Protein AF-A0A3Q0CIC5-F1 (afdb_monomer)

Secondary structure (DSSP, 8-state):
--PPEEEE---PPPS--------PPEEEEPS-TT-S-TTS--SS----EEEEEE-SSEEEEEETTEEEEEES-GGGGG-TTTTTTTEEEE-TTS-EEEEEEEEEEETTEEEEEEEE-GGGTT-EEEEEEETTEEEEEEESSSS-GGGGSSSEEEEEEEEEEETTTTEEEEEEEEE-TTS-EEEEEEEEETTTTEEEEE--S---------PPP-------

Sequence (220 aa):
MSPLKINKKSASPKAGSGGSPLSAPLQVSIDSCWVGSYYCPMLEFSATIHDAISTESTLFIRQNQLVYYFTGRYSTLFDNSHSSSSWVRVLASECIKKLCPVFIHGNGSEYILALTTGKHEGYIHIGTITDGLVSFQMVPERWSICDKLPGINCSINWATYIVDEKNLLLLVQVLSLESVLAYYLLSFNLGNEVAWRSGGNTQEPGLWTLCPPKHSTLSS

pLDDT: mean 72.95, std 22.36, range [26.05, 97.5]

Radius of gyration: 21.96 Å; Cα contacts (8 Å, |Δi|>4): 400; chains: 1; bounding box: 49×41×85 Å

Foldseek 3Di:
DFFWAKDFDDPDPPPDDPDDDDDTDIDTHDDDPPPPPPQHDDPDDDQDFPDWDDDPFKIWTDGQQKIKMAGDDPVCCPVNVCNGVRIDTPPSNFRFPDKAAAHDAPPQKGWIKTQTDDPQFQKIWIWIAHPNDTDIDIPPPPDGNVVPDAAPDKHFPDWYADPVQQKIWTWIWHQHPVRDIDIWTWIAHNVVRDIDTDDDPDPDDPDDDPDDDDDDDDDD

Nearest PDB structures (foldseek):
  7eeb-assembly1_F  TM=8.535E-01  e=1.208E-19  Mus musculus
  3doa-assembly1_A  TM=4.376E-01  e=2.883E-01  Staphylococcus aureus subsp. aureus Mu50
  4ncs-assembly1_A  TM=4.982E-01  e=3.955E-01  Homo sapiens
  4qqs-assembly1_A  TM=4.690E-01  e=4.633E-01  Halothermothrix orenii H 168
  8s1u-assembly1_H  TM=4.300E-01  e=4.395E-01  Bacillus subtilis subsp. subtilis str. 168

Mean predicted aligned error: 13.08 Å

Solvent-accessible surface area (backbone atoms only — not comparable to full-atom values): 13550 Å² total; per-residue (Å²): 139,73,53,45,40,63,48,81,59,76,77,76,74,72,90,85,69,99,64,78,87,69,87,64,67,86,41,80,41,78,60,57,102,72,69,58,37,94,81,43,83,69,97,68,92,64,87,52,71,76,42,76,47,76,58,97,56,37,39,36,40,25,44,58,43,47,38,34,37,35,60,64,62,76,78,52,62,75,36,84,90,56,37,25,78,54,44,45,81,44,67,74,85,49,36,33,75,44,72,33,77,32,90,65,61,50,95,84,28,41,46,36,36,36,34,39,32,78,94,48,40,30,33,34,29,47,32,42,34,45,95,70,46,78,48,74,47,70,36,61,87,87,55,38,61,44,80,77,49,88,52,45,78,57,43,67,79,46,56,41,60,43,62,95,74,40,30,36,41,34,40,33,38,28,29,31,89,85,73,45,82,43,78,44,44,34,41,33,30,68,88,76,72,47,76,45,77,65,88,68,103,60,100,66,87,80,86,80,78,93,70,82,84,84,84,77,86,80,80,135

Structure (mmCIF, N/CA/C/O backbone):
data_AF-A0A3Q0CIC5-F1
#
_entry.id   AF-A0A3Q0CIC5-F1
#
loop_
_atom_site.group_PDB
_atom_site.id
_atom_site.type_symbol
_atom_site.label_atom_id
_atom_site.label_alt_id
_atom_site.label_comp_id
_atom_site.label_asym_id
_atom_site.label_entity_id
_atom_site.label_seq_id
_atom_site.pdbx_PDB_ins_code
_atom_site.Cartn_x
_atom_site.Cartn_y
_atom_site.Cartn_z
_atom_site.occupancy
_atom_site.B_iso_or_equiv
_atom_site.auth_seq_id
_atom_site.auth_comp_id
_atom_site.auth_asym_id
_atom_site.auth_atom_id
_atom_site.pdbx_PDB_model_num
ATOM 1 N N . MET A 1 1 ? -5.574 -18.445 14.041 1.00 37.81 1 MET A N 1
ATOM 2 C CA . MET A 1 1 ? -5.077 -17.055 13.973 1.00 37.81 1 MET A CA 1
ATOM 3 C C . MET A 1 1 ? -5.052 -16.533 15.389 1.00 37.81 1 MET A C 1
ATOM 5 O O . MET A 1 1 ? 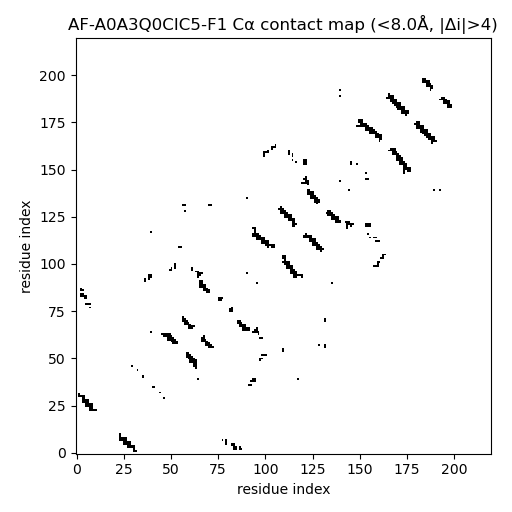-6.098 -16.552 16.021 1.00 37.81 1 MET A O 1
ATOM 9 N N . SER A 1 2 ? -3.878 -16.174 15.894 1.00 34.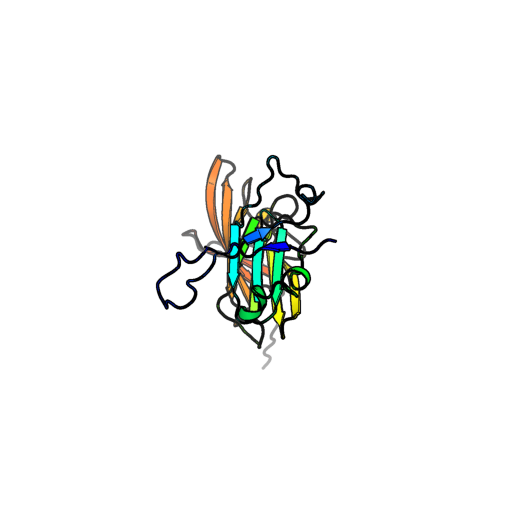19 2 SER A N 1
ATOM 10 C CA . SER A 1 2 ? -3.717 -15.689 17.265 1.00 34.19 2 SER A CA 1
ATOM 11 C C . SER A 1 2 ? -3.465 -14.169 17.225 1.00 34.19 2 SER A C 1
ATOM 13 O O . SER A 1 2 ? -2.776 -13.714 16.305 1.00 34.19 2 SER A O 1
ATOM 15 N N . PRO A 1 3 ? -4.111 -13.377 18.097 1.00 43.16 3 PRO A N 1
ATOM 16 C CA . PRO A 1 3 ? -4.094 -11.916 18.027 1.00 43.16 3 PRO A CA 1
ATOM 17 C C . PRO A 1 3 ? -2.747 -11.308 18.454 1.00 43.16 3 PRO A C 1
ATOM 19 O O . PRO A 1 3 ? -2.061 -11.833 19.323 1.00 43.16 3 PRO A O 1
ATOM 22 N N . LEU A 1 4 ? -2.375 -10.153 17.885 1.00 45.25 4 LEU A N 1
ATOM 23 C CA . LEU A 1 4 ? -1.192 -9.399 18.330 1.00 45.25 4 LEU A CA 1
ATOM 24 C C . LEU A 1 4 ? -1.278 -9.121 19.831 1.00 45.25 4 LEU A C 1
ATOM 26 O O . LEU A 1 4 ? -2.249 -8.523 20.287 1.00 45.25 4 LEU A O 1
ATOM 30 N N . LYS A 1 5 ? -0.268 -9.502 20.610 1.00 52.69 5 LYS A N 1
ATOM 31 C CA . LYS A 1 5 ? -0.245 -9.228 22.051 1.00 52.69 5 LYS A CA 1
ATOM 32 C C . LYS A 1 5 ? 0.354 -7.851 22.294 1.00 52.69 5 LYS A C 1
ATOM 34 O O . LYS A 1 5 ? 1.475 -7.594 21.873 1.00 52.69 5 LYS A O 1
ATOM 39 N N . ILE A 1 6 ? -0.330 -6.972 23.015 1.00 53.97 6 ILE A N 1
ATOM 40 C CA . ILE A 1 6 ? 0.242 -5.690 23.442 1.00 53.97 6 ILE A CA 1
ATOM 41 C C . ILE A 1 6 ? 0.603 -5.804 24.915 1.00 53.97 6 ILE A C 1
ATOM 43 O O . ILE A 1 6 ? -0.247 -6.140 25.733 1.00 53.97 6 ILE A O 1
ATOM 47 N N . ASN A 1 7 ? 1.853 -5.489 25.253 1.00 50.53 7 ASN A N 1
ATOM 48 C CA . ASN A 1 7 ? 2.298 -5.397 26.637 1.00 50.53 7 ASN A CA 1
ATOM 49 C C . ASN A 1 7 ? 2.594 -3.942 26.997 1.00 50.53 7 ASN A C 1
ATOM 51 O O . ASN A 1 7 ? 3.255 -3.209 26.261 1.00 50.53 7 ASN A O 1
ATOM 55 N N . LYS A 1 8 ? 2.152 -3.521 28.181 1.00 46.47 8 LYS A N 1
ATOM 56 C CA . LYS A 1 8 ? 2.575 -2.251 28.768 1.00 46.47 8 LYS A CA 1
ATOM 57 C C . LYS A 1 8 ? 3.841 -2.496 29.576 1.00 46.47 8 LYS A C 1
ATOM 59 O O . LYS A 1 8 ? 3.800 -3.188 30.590 1.00 46.47 8 LYS A O 1
ATOM 64 N N . LYS A 1 9 ? 4.964 -1.898 29.180 1.00 42.28 9 LYS A N 1
ATOM 65 C CA . LYS A 1 9 ? 6.120 -1.813 30.076 1.00 42.28 9 LYS A CA 1
ATOM 66 C C . LYS A 1 9 ? 5.886 -0.624 31.005 1.00 42.28 9 LYS A C 1
ATOM 68 O O . LYS A 1 9 ? 6.003 0.523 30.580 1.00 42.28 9 LYS A O 1
ATOM 73 N N . SER A 1 10 ? 5.493 -0.874 32.255 1.00 43.16 10 SER A N 1
ATOM 74 C CA . SER A 1 10 ? 5.450 0.200 33.247 1.00 43.16 10 SER A CA 1
ATOM 75 C C . SER A 1 10 ? 6.883 0.654 33.512 1.00 43.16 10 SER A C 1
ATOM 77 O O . SER A 1 10 ? 7.687 -0.109 34.048 1.00 43.16 10 SER A O 1
ATOM 79 N N . ALA A 1 11 ? 7.221 1.890 33.156 1.00 43.53 11 ALA A N 1
ATOM 80 C CA . ALA A 1 11 ? 8.322 2.550 33.835 1.00 43.53 11 ALA A CA 1
ATOM 81 C C . ALA A 1 11 ? 7.881 2.711 35.296 1.00 43.53 11 ALA A C 1
ATOM 83 O O . ALA A 1 11 ? 6.907 3.415 35.562 1.00 43.53 11 ALA A O 1
ATOM 84 N N . SER A 1 12 ? 8.521 1.998 36.227 1.00 35.19 12 SER A N 1
ATOM 85 C CA . SER A 1 12 ? 8.275 2.215 37.654 1.00 35.19 12 SER A CA 1
ATOM 86 C C . SER A 1 12 ? 8.520 3.692 37.961 1.00 35.19 12 SER A C 1
ATOM 88 O O . SER A 1 12 ? 9.633 4.169 37.718 1.00 35.19 12 SER A O 1
ATOM 90 N N . PRO A 1 13 ? 7.538 4.429 38.505 1.00 38.34 13 PRO A N 1
ATOM 91 C CA . PRO A 1 13 ? 7.819 5.735 39.064 1.00 38.34 13 PRO A CA 1
ATOM 92 C C . PRO A 1 13 ? 8.766 5.506 40.242 1.00 38.34 13 PRO A C 1
ATOM 94 O O . PRO A 1 13 ? 8.448 4.744 41.158 1.00 38.34 13 PRO A O 1
ATOM 97 N N . LYS A 1 14 ? 9.938 6.150 40.246 1.00 37.47 14 LYS A N 1
ATOM 98 C CA . LYS A 1 14 ? 10.636 6.365 41.517 1.00 37.47 14 LYS A CA 1
ATOM 99 C C . LYS A 1 14 ? 9.664 7.137 42.408 1.00 37.47 14 LYS A C 1
ATOM 101 O O . LYS A 1 14 ? 9.168 8.186 42.004 1.00 37.47 14 LYS A O 1
ATOM 106 N N . ALA A 1 15 ? 9.352 6.573 43.572 1.00 38.09 15 ALA A N 1
ATOM 107 C CA . ALA A 1 15 ? 8.460 7.181 44.546 1.00 38.09 15 ALA A CA 1
ATOM 108 C C . ALA A 1 15 ? 8.932 8.612 44.854 1.00 38.09 15 ALA A C 1
ATOM 110 O O . ALA A 1 15 ? 10.051 8.801 45.324 1.00 38.09 15 ALA A O 1
ATOM 111 N N . GLY A 1 16 ? 8.086 9.602 44.554 1.00 40.94 16 GLY A N 1
ATOM 112 C CA . GLY A 1 16 ? 8.334 11.008 44.882 1.00 40.94 16 GLY A CA 1
ATOM 113 C C . GLY A 1 16 ? 8.391 11.960 43.686 1.00 40.94 16 GLY A C 1
ATOM 114 O O . GLY A 1 16 ? 9.416 12.578 43.440 1.00 40.94 16 GLY A O 1
ATOM 115 N N . SER A 1 17 ? 7.297 12.112 42.940 1.00 35.59 17 SER A N 1
ATOM 116 C CA . SER A 1 17 ? 6.879 13.405 42.365 1.00 35.59 17 SER A CA 1
ATOM 117 C C . SER A 1 17 ? 5.520 13.234 41.686 1.00 35.59 17 SER A C 1
ATOM 119 O O . SER A 1 17 ? 5.306 12.290 40.930 1.00 35.59 17 SER A O 1
ATOM 121 N N . GLY A 1 18 ? 4.577 14.127 41.993 1.00 42.03 18 GLY A N 1
ATOM 122 C CA . GLY A 1 18 ? 3.239 14.175 41.398 1.00 42.03 18 GLY A CA 1
ATOM 123 C C . GLY A 1 18 ? 3.261 14.679 39.954 1.00 42.03 18 GLY A C 1
ATOM 124 O O . GLY A 1 18 ? 2.680 15.717 39.658 1.00 42.03 18 GLY A O 1
ATOM 125 N N . GLY A 1 19 ? 3.963 13.972 39.072 1.00 35.03 19 GLY A N 1
ATOM 126 C CA . GLY A 1 19 ? 3.948 14.208 37.633 1.00 35.03 19 GLY A CA 1
ATOM 127 C C . GLY A 1 19 ? 2.973 13.259 36.946 1.00 35.03 19 GLY A C 1
ATOM 128 O O . GLY A 1 19 ? 3.018 12.051 37.180 1.00 35.03 19 GLY A O 1
ATOM 129 N N . SER A 1 20 ? 2.097 13.807 36.101 1.00 41.38 20 SER A N 1
ATOM 130 C CA . SER A 1 20 ? 1.235 13.067 35.171 1.00 41.38 20 SER A CA 1
ATOM 131 C C . SER A 1 20 ? 1.992 11.912 34.499 1.00 41.38 20 SER A C 1
ATOM 133 O O . SER A 1 20 ? 3.179 12.074 34.205 1.00 41.38 20 SER A O 1
ATOM 135 N N . PRO A 1 21 ? 1.348 10.759 34.228 1.00 46.94 21 PRO A N 1
ATOM 136 C CA . PRO A 1 21 ? 2.038 9.609 33.662 1.00 46.94 21 PRO A CA 1
ATOM 137 C C . PRO A 1 21 ? 2.592 9.976 32.283 1.00 46.94 21 PRO A C 1
ATOM 139 O O . PRO A 1 21 ? 1.856 10.095 31.305 1.00 46.94 21 PRO A O 1
ATOM 142 N N . LEU A 1 22 ? 3.907 10.186 32.242 1.00 47.69 22 LEU A N 1
ATOM 143 C CA . LEU A 1 22 ? 4.693 10.365 31.031 1.00 47.69 22 LEU A CA 1
ATOM 144 C C . LEU A 1 22 ? 4.484 9.146 30.127 1.00 47.69 22 LEU A C 1
ATOM 146 O O . LEU A 1 22 ? 4.474 8.003 30.590 1.00 47.69 22 LEU A O 1
ATOM 150 N N . SER A 1 23 ? 4.276 9.431 28.844 1.00 50.69 23 SER A N 1
ATOM 151 C CA . SER A 1 23 ? 4.055 8.499 27.740 1.00 50.69 23 SER A CA 1
ATOM 152 C C . SER A 1 23 ? 4.881 7.214 27.872 1.00 50.69 23 SER A C 1
ATOM 154 O O . SER A 1 23 ? 6.092 7.194 27.656 1.00 50.69 23 SER A O 1
ATOM 156 N N . ALA A 1 24 ? 4.217 6.109 28.218 1.00 53.34 24 ALA A N 1
ATOM 157 C CA . ALA A 1 24 ? 4.845 4.796 28.195 1.00 53.34 24 ALA A CA 1
ATOM 158 C C . ALA A 1 24 ? 4.970 4.320 26.734 1.00 53.34 24 ALA A C 1
ATOM 160 O O . ALA A 1 24 ? 3.998 4.439 25.983 1.00 53.34 24 ALA A O 1
ATOM 161 N N . PRO A 1 25 ? 6.124 3.767 26.315 1.00 54.56 25 PRO A N 1
ATOM 162 C CA . PRO A 1 25 ? 6.267 3.204 24.979 1.00 54.56 25 PRO A CA 1
ATOM 163 C C . PRO A 1 25 ? 5.309 2.017 24.803 1.00 54.56 25 PRO A C 1
ATOM 165 O O . PRO A 1 25 ? 5.218 1.143 25.669 1.00 54.56 25 PRO A O 1
ATOM 168 N N . LEU A 1 26 ? 4.598 1.987 23.673 1.00 57.25 26 LEU A N 1
ATOM 169 C CA . LEU A 1 26 ? 3.762 0.855 23.283 1.00 57.25 26 LEU A CA 1
ATOM 170 C C . LEU A 1 26 ? 4.671 -0.312 22.879 1.00 57.25 26 LEU A C 1
ATOM 172 O O . LEU A 1 26 ? 5.432 -0.196 21.919 1.00 57.25 26 LEU A O 1
ATOM 176 N N . GLN A 1 27 ? 4.595 -1.437 23.594 1.00 56.00 27 GLN A N 1
ATOM 177 C CA . GLN A 1 27 ? 5.295 -2.657 23.207 1.00 56.00 27 GLN A CA 1
ATOM 178 C C . GLN A 1 27 ? 4.309 -3.607 22.528 1.00 56.00 27 GLN A C 1
ATOM 180 O O . GLN A 1 27 ? 3.426 -4.178 23.167 1.00 56.00 27 GLN A O 1
ATOM 185 N N . VAL A 1 28 ? 4.481 -3.791 21.224 1.00 58.84 28 VAL A N 1
ATOM 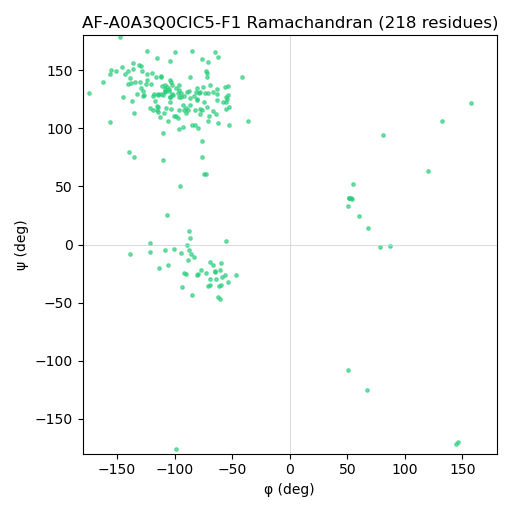186 C CA . VAL A 1 28 ? 3.732 -4.785 20.455 1.00 58.84 28 VAL A CA 1
ATOM 187 C C . VAL A 1 28 ? 4.547 -6.080 20.442 1.00 58.84 28 VAL A C 1
ATOM 189 O O . VAL A 1 28 ? 5.663 -6.116 19.928 1.00 58.84 28 VAL A O 1
ATOM 192 N N . SER A 1 29 ? 4.017 -7.136 21.052 1.00 54.41 29 SER A N 1
ATOM 193 C CA . SER A 1 29 ? 4.563 -8.494 20.992 1.00 54.41 29 SER A CA 1
ATOM 194 C C . SER A 1 29 ? 3.865 -9.315 19.910 1.00 54.41 29 SER A C 1
ATOM 196 O O . SER A 1 29 ? 2.643 -9.329 19.774 1.00 54.41 29 SER A O 1
ATOM 198 N N . ILE A 1 30 ? 4.689 -9.986 19.116 1.00 52.72 30 ILE A N 1
ATOM 199 C CA . ILE A 1 30 ? 4.282 -10.718 17.919 1.00 52.72 30 ILE A CA 1
ATOM 200 C C . ILE A 1 30 ? 3.679 -12.039 18.338 1.00 52.72 30 ILE A C 1
ATOM 202 O O . ILE A 1 30 ? 4.313 -12.789 19.082 1.00 52.72 30 ILE A O 1
ATOM 206 N N . ASP A 1 31 ? 2.507 -12.360 17.803 1.00 49.56 31 ASP A N 1
ATOM 207 C CA . ASP A 1 31 ? 2.059 -13.739 17.833 1.00 49.56 31 ASP A CA 1
ATOM 208 C C . ASP A 1 31 ? 2.705 -14.496 16.671 1.00 49.56 31 ASP A C 1
ATOM 210 O O . ASP A 1 31 ? 2.441 -14.255 15.494 1.00 49.56 31 ASP A O 1
ATOM 214 N N . SER A 1 32 ? 3.528 -15.470 17.058 1.00 47.41 32 SER A N 1
ATOM 215 C CA . SER A 1 32 ? 4.158 -16.495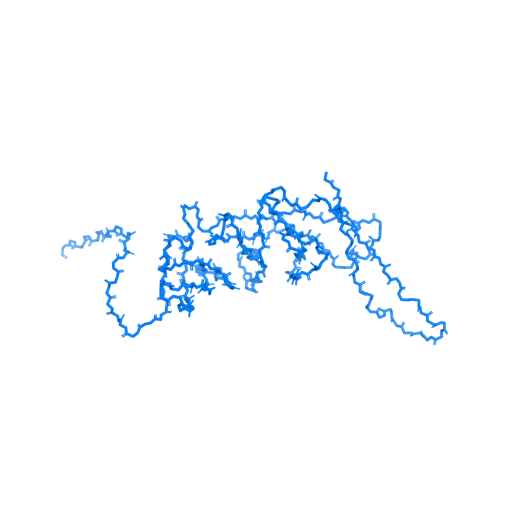 16.224 1.00 47.41 32 SER A CA 1
ATOM 216 C C . SER A 1 32 ? 5.419 -16.057 15.470 1.00 47.41 32 SER A C 1
ATOM 218 O O . SER A 1 32 ? 5.378 -15.680 14.301 1.00 47.41 32 SER A O 1
ATOM 220 N N . CYS A 1 33 ? 6.574 -16.312 16.093 1.00 48.28 33 CYS A N 1
ATOM 221 C CA . CYS A 1 33 ? 7.917 -16.339 15.486 1.00 48.28 33 CYS A CA 1
ATOM 222 C C . CYS A 1 33 ? 8.069 -17.300 14.281 1.00 48.28 33 CYS A C 1
ATOM 224 O O . CYS A 1 33 ? 9.162 -17.464 13.756 1.00 48.28 33 CYS A O 1
ATOM 226 N N . TRP A 1 34 ? 6.983 -17.959 13.871 1.00 43.00 34 TRP A N 1
ATOM 227 C CA . TRP A 1 34 ? 6.914 -18.966 12.816 1.00 43.00 34 TRP A CA 1
ATOM 228 C C . TRP A 1 34 ? 5.957 -18.597 11.682 1.00 43.00 34 TRP A C 1
ATOM 230 O O . TRP A 1 34 ? 5.926 -19.290 10.672 1.00 43.00 34 TRP A O 1
ATOM 240 N N . VAL A 1 35 ? 5.191 -17.506 11.806 1.00 49.41 35 VAL A N 1
ATOM 241 C CA . VAL A 1 35 ? 4.290 -17.048 10.737 1.00 49.41 35 VAL A CA 1
ATOM 242 C C . VAL A 1 35 ? 5.003 -15.979 9.909 1.00 49.41 35 VAL A C 1
ATOM 244 O O . VAL A 1 35 ? 4.474 -14.906 9.630 1.00 49.41 35 VAL A O 1
ATOM 247 N N . GLY A 1 36 ? 6.227 -16.297 9.475 1.00 49.62 36 GLY A N 1
ATOM 248 C CA . GLY A 1 36 ? 6.644 -15.832 8.158 1.00 49.62 36 GLY A CA 1
ATOM 249 C C . GLY A 1 36 ? 5.583 -16.339 7.190 1.00 49.62 36 GLY A C 1
ATOM 250 O O . GLY A 1 36 ? 5.190 -17.506 7.264 1.00 49.62 36 GLY A O 1
ATOM 251 N N . SER A 1 37 ? 5.006 -15.454 6.377 1.00 50.03 37 SER A N 1
ATOM 252 C CA . SER A 1 37 ? 4.046 -15.912 5.379 1.00 50.03 37 SER A CA 1
ATOM 253 C C . SER A 1 37 ? 4.742 -17.005 4.570 1.00 50.03 37 SER A C 1
ATOM 255 O O . SER A 1 37 ? 5.854 -16.784 4.100 1.00 50.03 37 SER A O 1
ATOM 257 N N . TYR A 1 38 ? 4.120 -18.177 4.416 1.00 54.88 38 TYR A N 1
ATOM 258 C CA . TYR A 1 38 ? 4.598 -19.228 3.506 1.00 54.88 38 TYR A CA 1
ATOM 259 C C . TYR A 1 38 ? 4.966 -18.649 2.121 1.00 54.88 38 TYR A C 1
ATOM 261 O O . TYR A 1 38 ? 5.840 -19.158 1.429 1.00 54.88 38 TYR A O 1
ATOM 269 N N . TYR A 1 39 ? 4.329 -17.530 1.763 1.00 57.88 39 TYR A N 1
ATOM 270 C CA . TYR A 1 39 ? 4.486 -16.786 0.520 1.00 57.88 39 TYR A CA 1
ATOM 271 C C . TYR A 1 39 ? 5.592 -15.714 0.532 1.00 57.88 39 TYR A C 1
ATOM 273 O O . TYR A 1 39 ? 5.962 -15.232 -0.534 1.00 57.88 39 TYR A O 1
ATOM 281 N N . CYS A 1 40 ? 6.137 -15.350 1.699 1.00 67.44 40 CYS A N 1
ATOM 282 C CA . CYS A 1 40 ? 7.165 -14.317 1.858 1.00 67.44 40 CYS A CA 1
ATOM 283 C C . CYS A 1 40 ? 8.275 -14.790 2.814 1.00 67.44 40 CYS A C 1
ATOM 285 O O . CYS A 1 40 ? 8.310 -14.392 3.984 1.00 67.44 40 CYS A O 1
ATOM 287 N N . PRO A 1 41 ? 9.164 -15.686 2.350 1.00 62.34 41 PRO A N 1
ATOM 288 C CA . PRO A 1 41 ? 10.246 -16.199 3.175 1.00 62.34 41 PRO A CA 1
ATOM 289 C C . PRO A 1 41 ? 11.244 -15.084 3.505 1.00 62.34 41 PRO A C 1
ATOM 291 O O . PRO A 1 41 ? 11.713 -14.363 2.625 1.00 62.34 41 PRO A O 1
ATOM 294 N N . MET A 1 42 ? 11.591 -14.966 4.785 1.00 62.31 42 MET A N 1
ATOM 295 C CA . MET A 1 42 ? 12.704 -14.138 5.239 1.00 62.31 42 MET A CA 1
ATOM 296 C C . MET A 1 42 ? 13.901 -15.003 5.603 1.00 62.31 42 MET A C 1
ATOM 298 O O . MET A 1 42 ? 13.739 -16.047 6.230 1.00 62.31 42 MET A O 1
ATOM 302 N N . LEU A 1 43 ? 15.096 -14.513 5.270 1.00 58.53 43 LEU A N 1
ATOM 303 C CA . LEU A 1 43 ? 16.362 -15.124 5.682 1.00 58.53 43 LEU A CA 1
ATOM 304 C C . LEU A 1 43 ? 16.627 -14.939 7.184 1.00 58.53 43 LEU A C 1
ATOM 306 O O . LEU A 1 43 ? 17.131 -15.853 7.826 1.00 58.53 43 LEU A O 1
ATOM 310 N N . GLU A 1 44 ? 16.238 -13.794 7.753 1.00 60.88 44 GLU A N 1
ATOM 311 C CA . GLU A 1 44 ? 16.379 -13.499 9.181 1.00 60.88 44 GLU A CA 1
ATOM 312 C C . GLU A 1 44 ? 15.077 -12.930 9.746 1.00 60.88 44 GLU A C 1
ATOM 314 O O . GLU A 1 44 ? 14.493 -11.991 9.201 1.00 60.88 44 GLU A O 1
ATOM 319 N N . PHE A 1 45 ? 14.608 -13.511 10.850 1.00 61.53 45 PHE A N 1
ATOM 320 C CA . PHE A 1 45 ? 13.424 -13.032 11.549 1.00 61.53 45 PHE A CA 1
ATOM 321 C C . PHE A 1 45 ? 13.741 -11.743 12.307 1.00 61.53 45 PHE A C 1
ATOM 323 O O . PHE A 1 45 ? 14.683 -11.691 13.098 1.00 61.53 45 PHE A O 1
ATOM 330 N N . SER A 1 46 ? 12.896 -10.729 12.131 1.00 65.62 46 SER A N 1
ATOM 331 C CA . SER A 1 46 ? 12.951 -9.511 12.927 1.00 65.62 46 SER A CA 1
ATOM 332 C C . SER A 1 46 ? 11.569 -9.094 13.402 1.00 65.62 46 SER A C 1
ATOM 334 O O . SER A 1 46 ? 10.586 -9.138 12.661 1.00 65.62 46 SER A O 1
ATOM 336 N N . ALA A 1 47 ? 11.520 -8.644 14.655 1.00 68.81 47 ALA A N 1
ATOM 337 C CA . ALA A 1 47 ? 10.326 -8.096 15.273 1.00 68.81 47 ALA A CA 1
ATOM 338 C C . ALA A 1 47 ? 10.126 -6.593 15.017 1.00 68.81 47 ALA A C 1
ATOM 340 O O . ALA A 1 47 ? 9.215 -5.982 15.585 1.00 68.81 47 ALA A O 1
ATOM 341 N N . THR A 1 48 ? 10.978 -5.987 14.190 1.00 78.12 48 THR A N 1
ATOM 342 C CA . THR A 1 48 ? 10.995 -4.545 13.954 1.00 78.12 48 THR A CA 1
ATOM 343 C C . THR A 1 48 ? 9.692 -4.054 13.325 1.00 78.12 48 THR A C 1
ATOM 345 O O . THR A 1 48 ? 9.218 -4.570 12.309 1.00 78.12 48 THR A O 1
ATOM 348 N N . ILE A 1 49 ? 9.127 -3.011 13.932 1.00 83.94 49 ILE A N 1
ATOM 349 C CA . ILE A 1 49 ? 8.088 -2.192 13.313 1.00 83.94 49 ILE A CA 1
ATOM 350 C C . ILE A 1 49 ? 8.796 -1.263 12.332 1.00 83.94 49 ILE A C 1
ATOM 352 O O . ILE A 1 49 ? 9.627 -0.454 12.743 1.00 83.94 49 ILE A O 1
ATOM 356 N N . HIS A 1 50 ? 8.499 -1.404 11.045 1.00 87.44 50 HIS A N 1
ATOM 357 C CA . HIS A 1 50 ? 9.106 -0.569 10.011 1.00 87.44 50 HIS A CA 1
ATOM 358 C C . HIS A 1 50 ? 8.256 0.651 9.684 1.00 87.44 50 HIS A C 1
ATOM 360 O O . HIS A 1 50 ? 8.813 1.718 9.459 1.00 87.44 50 HIS A O 1
ATOM 366 N N . ASP A 1 51 ? 6.929 0.500 9.697 1.00 92.44 51 ASP A N 1
ATOM 367 C CA . ASP A 1 51 ? 5.999 1.601 9.459 1.00 92.44 51 ASP A CA 1
ATOM 368 C C . ASP A 1 51 ? 4.937 1.632 10.558 1.00 92.44 51 ASP A C 1
ATOM 370 O O . ASP A 1 51 ? 4.420 0.590 10.966 1.00 92.44 51 ASP A O 1
ATOM 374 N N . ALA A 1 52 ? 4.587 2.835 11.001 1.00 91.94 52 ALA A N 1
ATOM 375 C CA . ALA A 1 52 ? 3.438 3.100 11.854 1.00 91.94 52 ALA A CA 1
ATOM 376 C C . ALA A 1 52 ? 2.711 4.324 11.291 1.00 91.94 52 ALA A C 1
ATOM 378 O O . ALA A 1 52 ? 3.269 5.422 11.274 1.00 91.94 52 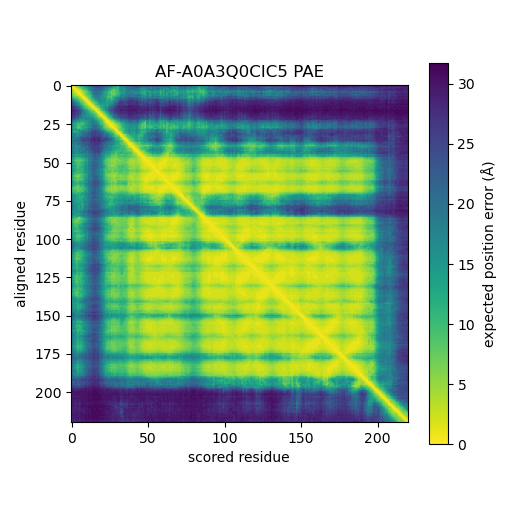ALA A O 1
ATOM 379 N N . ILE A 1 53 ? 1.497 4.126 10.780 1.00 92.50 53 ILE A N 1
ATOM 380 C CA . ILE A 1 53 ? 0.712 5.166 10.111 1.00 92.50 53 ILE A CA 1
ATOM 381 C C . ILE A 1 53 ? -0.606 5.332 10.843 1.00 92.50 53 ILE A C 1
ATOM 383 O O . ILE A 1 53 ? -1.418 4.413 10.905 1.00 92.50 53 ILE A O 1
ATOM 387 N N . SER A 1 54 ? -0.810 6.527 11.380 1.00 90.31 54 SER A N 1
ATOM 388 C CA . SER A 1 54 ? -2.080 6.949 11.950 1.00 90.31 54 SER A CA 1
ATOM 389 C C . SER A 1 54 ? -2.901 7.639 10.870 1.00 90.31 54 SER A C 1
ATOM 391 O O . SER A 1 54 ? -2.426 8.581 10.238 1.00 90.31 54 SER A O 1
ATOM 393 N N . THR A 1 55 ? -4.132 7.183 10.700 1.00 89.00 55 THR A N 1
ATOM 394 C CA . THR A 1 55 ? -5.215 7.933 10.052 1.00 89.00 55 THR A CA 1
ATOM 395 C C . THR A 1 55 ? -6.084 8.568 11.150 1.00 89.00 55 THR A C 1
ATOM 397 O O . THR A 1 55 ? -5.734 8.486 12.336 1.00 89.00 55 THR A O 1
ATOM 400 N N . GLU A 1 56 ? -7.180 9.228 10.794 1.00 84.56 56 GLU A N 1
ATOM 401 C CA . GLU A 1 56 ? -8.144 9.798 11.739 1.00 84.56 56 GLU A CA 1
ATOM 402 C C . GLU A 1 56 ? -8.789 8.701 12.594 1.00 84.56 56 GLU A C 1
ATOM 404 O O . GLU A 1 56 ? -8.849 8.834 13.819 1.00 84.56 56 GLU A O 1
ATOM 409 N N . SER A 1 57 ? -9.208 7.591 11.975 1.00 86.31 57 SER A N 1
ATOM 410 C CA . SER A 1 57 ? -9.951 6.524 12.666 1.00 86.31 57 SER A CA 1
ATOM 411 C C . SER A 1 57 ? -9.149 5.250 12.955 1.00 86.31 57 SER A C 1
ATOM 413 O O . SER A 1 57 ? -9.568 4.429 13.780 1.00 86.31 57 SER A O 1
ATOM 415 N N . THR A 1 58 ? -8.017 5.056 12.271 1.00 89.62 58 THR A N 1
ATOM 416 C CA . THR A 1 58 ? -7.314 3.766 12.236 1.00 89.62 58 THR A CA 1
ATOM 417 C C . THR A 1 58 ? -5.795 3.912 12.364 1.00 89.62 58 THR A C 1
ATOM 419 O O . THR A 1 58 ? -5.173 4.772 11.738 1.00 89.62 58 THR A O 1
ATOM 422 N N . LEU A 1 59 ? -5.174 3.017 13.134 1.00 91.06 59 LEU A N 1
ATOM 423 C CA . LEU A 1 59 ? -3.725 2.870 13.250 1.00 91.06 59 LEU A CA 1
ATOM 424 C C . LEU A 1 59 ? -3.252 1.653 12.472 1.00 91.06 59 LEU A C 1
ATOM 426 O O . LEU A 1 59 ? -3.650 0.536 12.789 1.00 91.06 59 LEU A O 1
ATOM 430 N N . PHE A 1 60 ? -2.342 1.851 11.530 1.00 92.88 60 PHE A N 1
ATOM 431 C CA . PHE A 1 60 ? -1.656 0.780 10.828 1.00 92.88 60 PHE A CA 1
ATOM 432 C C . PHE A 1 60 ? -0.248 0.607 11.371 1.00 92.88 60 PHE A C 1
ATOM 434 O O . PHE A 1 60 ? 0.483 1.581 11.553 1.00 92.88 60 PHE A O 1
ATOM 441 N N . ILE A 1 61 ? 0.159 -0.642 11.559 1.00 91.62 61 ILE A N 1
ATOM 442 C CA . ILE A 1 61 ? 1.556 -0.992 11.787 1.00 91.62 61 ILE A CA 1
ATOM 443 C C . ILE A 1 61 ? 1.984 -2.027 10.761 1.00 91.62 61 ILE A C 1
ATOM 445 O O . ILE A 1 61 ? 1.259 -2.985 10.474 1.00 91.62 61 ILE A O 1
ATOM 449 N N . ARG A 1 62 ? 3.190 -1.851 10.231 1.00 90.12 62 ARG A N 1
ATOM 450 C CA . ARG A 1 62 ? 3.880 -2.896 9.492 1.00 90.12 62 ARG A CA 1
ATOM 451 C C . ARG A 1 62 ? 5.017 -3.429 10.335 1.00 90.12 62 ARG A C 1
ATOM 453 O O . ARG A 1 62 ? 5.974 -2.718 10.646 1.00 90.12 62 ARG A O 1
ATOM 460 N N . GLN A 1 63 ? 4.916 -4.705 10.652 1.00 82.56 63 GLN A N 1
ATOM 461 C CA . GLN A 1 63 ? 5.951 -5.452 11.333 1.00 82.56 63 GLN A CA 1
ATOM 462 C C . GLN A 1 63 ? 6.574 -6.423 10.349 1.00 82.56 63 GLN A C 1
ATOM 464 O O . GLN A 1 63 ? 5.914 -7.350 9.871 1.00 82.56 63 GLN A O 1
ATOM 469 N N . ASN A 1 64 ? 7.839 -6.181 10.019 1.00 82.12 64 ASN A N 1
ATOM 470 C CA . ASN A 1 64 ? 8.462 -6.790 8.855 1.00 82.12 64 ASN A CA 1
ATOM 471 C C . ASN A 1 64 ? 7.604 -6.597 7.577 1.00 82.12 64 ASN A C 1
ATOM 473 O O . ASN A 1 64 ? 7.512 -5.483 7.078 1.00 82.12 64 ASN A O 1
ATOM 477 N N . GLN A 1 65 ? 6.950 -7.635 7.057 1.00 80.38 65 GLN A N 1
ATOM 478 C CA . GLN A 1 65 ? 6.093 -7.589 5.867 1.00 80.38 65 GLN A CA 1
ATOM 479 C C . GLN A 1 65 ? 4.609 -7.728 6.214 1.00 80.38 65 GLN A C 1
ATOM 481 O O . GLN A 1 65 ? 3.754 -7.629 5.339 1.00 80.38 65 GLN A O 1
ATOM 486 N N . LEU A 1 66 ? 4.299 -7.973 7.489 1.00 85.25 66 LEU A N 1
ATOM 487 C CA . LEU A 1 66 ? 2.943 -8.180 7.970 1.00 85.25 66 LEU A CA 1
ATOM 488 C C . LEU A 1 66 ? 2.317 -6.842 8.327 1.00 85.25 66 LEU A C 1
ATOM 490 O O . LEU A 1 66 ? 2.913 -6.045 9.054 1.00 85.25 66 LEU A O 1
ATOM 494 N N . VAL A 1 67 ? 1.100 -6.626 7.844 1.00 89.75 67 VAL A N 1
ATOM 495 C CA . VAL A 1 67 ? 0.337 -5.409 8.101 1.00 89.75 67 VAL A CA 1
ATOM 496 C C . VAL A 1 67 ? -0.803 -5.725 9.054 1.00 89.75 67 VAL A C 1
ATOM 498 O O . VAL A 1 67 ? -1.555 -6.687 8.867 1.00 89.75 67 VAL A O 1
ATOM 501 N N . TYR A 1 68 ? -0.929 -4.887 10.073 1.00 90.06 68 TYR A N 1
ATOM 502 C CA . TYR A 1 68 ? -2.012 -4.940 11.036 1.00 90.06 68 TYR A CA 1
ATOM 503 C C . TYR A 1 68 ? -2.644 -3.571 11.160 1.00 90.06 68 TYR A C 1
ATOM 505 O O . TYR A 1 68 ? -1.954 -2.556 11.035 1.00 90.06 68 TYR A O 1
ATOM 513 N N . TYR A 1 69 ? -3.937 -3.553 11.448 1.00 91.50 69 TYR A N 1
ATOM 514 C CA . TYR A 1 69 ? -4.634 -2.325 11.772 1.00 91.50 69 TYR A CA 1
ATOM 515 C C . TYR A 1 69 ? -5.428 -2.451 13.065 1.00 91.50 69 TYR A C 1
ATOM 517 O O . TYR A 1 69 ? -5.843 -3.543 13.460 1.00 91.50 69 TYR A O 1
ATOM 525 N N . PHE A 1 70 ? -5.624 -1.310 13.708 1.00 88.44 70 PHE A N 1
ATOM 526 C CA . PHE A 1 70 ? -6.496 -1.125 14.852 1.00 88.44 70 PHE A CA 1
ATOM 527 C C . PHE A 1 70 ? -7.443 0.029 14.553 1.00 88.44 70 PHE A C 1
ATOM 529 O O . PHE A 1 70 ? -6.991 1.128 14.232 1.00 88.44 70 PHE A O 1
ATOM 536 N N . THR A 1 71 ? -8.738 -0.211 14.711 1.00 86.44 71 THR A N 1
ATOM 537 C CA . THR A 1 71 ? -9.776 0.814 14.590 1.00 86.44 71 THR A CA 1
ATOM 538 C C . THR A 1 71 ? -10.360 1.080 15.970 1.00 86.44 71 THR A C 1
ATOM 540 O O . THR A 1 71 ? -10.763 0.148 16.669 1.00 86.44 71 THR A O 1
ATOM 543 N N . GLY A 1 72 ? -10.413 2.346 16.377 1.00 74.50 72 GLY A N 1
ATOM 544 C CA . GLY A 1 72 ? -10.953 2.733 17.678 1.00 74.50 72 GLY A CA 1
ATOM 545 C C . GLY A 1 72 ? -10.242 3.933 18.291 1.00 74.50 72 GLY A C 1
ATOM 546 O O . GLY A 1 72 ? -9.430 4.603 17.660 1.00 74.50 72 GLY A O 1
ATOM 547 N N . ARG A 1 73 ? -10.541 4.219 19.562 1.00 73.69 73 ARG A N 1
ATOM 548 C CA . ARG A 1 73 ? -9.903 5.328 20.283 1.00 73.69 73 ARG A CA 1
ATOM 549 C C . ARG A 1 73 ? -8.501 4.922 20.729 1.00 73.69 73 ARG A C 1
ATOM 551 O O . ARG A 1 73 ? -8.336 3.913 21.404 1.00 73.69 73 ARG A O 1
ATOM 558 N N . TYR A 1 74 ? -7.495 5.755 20.472 1.00 68.56 74 TYR A N 1
ATOM 559 C CA . TYR A 1 74 ? -6.120 5.497 20.931 1.00 68.56 74 TYR A CA 1
ATOM 560 C C . TYR A 1 74 ? -6.006 5.293 22.449 1.00 68.56 74 TYR A C 1
ATOM 562 O O . TYR A 1 74 ? -5.116 4.587 22.913 1.00 68.56 74 TYR A O 1
ATOM 570 N N . SER A 1 75 ? -6.923 5.860 23.239 1.00 66.44 75 SER A N 1
ATOM 571 C CA . SER A 1 75 ? -6.975 5.645 24.688 1.00 66.44 75 SER A CA 1
ATOM 572 C C . SER A 1 75 ? -7.269 4.193 25.080 1.00 66.44 75 SER A C 1
ATOM 574 O O . SER A 1 75 ? -6.783 3.748 26.118 1.00 66.44 75 SER A O 1
ATOM 576 N N . THR A 1 76 ? -8.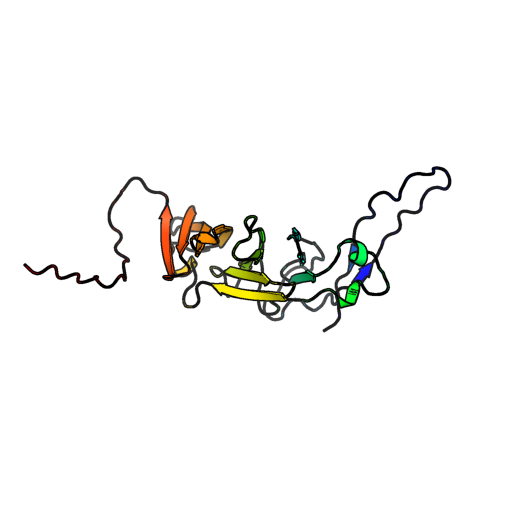005 3.435 24.259 1.00 65.06 76 THR A N 1
ATOM 577 C CA . THR A 1 76 ? -8.337 2.029 24.539 1.00 65.06 76 THR A CA 1
ATOM 578 C C . THR A 1 76 ? -7.228 1.064 24.121 1.00 65.06 76 THR A C 1
ATOM 580 O O . THR A 1 76 ? -7.246 -0.084 24.550 1.00 65.06 76 THR A O 1
ATOM 583 N N . LEU A 1 77 ? -6.212 1.515 23.367 1.00 62.25 77 LEU A N 1
ATOM 584 C CA . LEU A 1 77 ? -5.013 0.705 23.089 1.00 62.25 77 LEU A CA 1
ATOM 585 C C . LEU A 1 77 ? -4.276 0.293 24.372 1.00 62.25 77 LEU A C 1
ATOM 587 O O . LEU A 1 77 ? -3.610 -0.738 24.400 1.00 62.25 77 LEU A O 1
ATOM 591 N N . PHE A 1 78 ? -4.387 1.100 25.430 1.00 61.88 78 PHE A N 1
ATOM 592 C CA . PHE A 1 78 ? -3.726 0.868 26.716 1.00 61.88 78 PHE A CA 1
ATOM 593 C C . PHE A 1 78 ? -4.557 0.025 27.690 1.00 61.88 78 PHE A C 1
ATOM 595 O O . PHE A 1 78 ? -4.105 -0.214 28.814 1.00 61.88 78 PHE A O 1
ATOM 602 N N . ASP A 1 79 ? -5.756 -0.398 27.287 1.00 62.00 79 ASP A N 1
ATOM 603 C CA . ASP A 1 79 ? -6.608 -1.247 28.104 1.00 62.00 79 ASP A CA 1
ATOM 604 C C . ASP A 1 79 ? -6.223 -2.721 27.913 1.00 62.00 79 ASP A C 1
ATOM 606 O O . ASP A 1 79 ? -6.544 -3.361 26.909 1.00 62.00 79 ASP A O 1
ATOM 610 N N . ASN A 1 80 ? -5.507 -3.265 28.900 1.00 56.97 80 ASN A N 1
ATOM 611 C CA . ASN A 1 80 ? -5.024 -4.648 28.903 1.00 56.97 80 ASN A CA 1
ATOM 612 C C . ASN A 1 80 ? -6.149 -5.695 28.815 1.00 56.97 80 ASN A C 1
ATOM 614 O O . ASN A 1 80 ? -5.861 -6.855 28.532 1.00 56.97 80 ASN A O 1
ATOM 618 N N . SER A 1 81 ? -7.406 -5.318 29.071 1.00 55.88 81 SER A N 1
ATOM 619 C CA . SER A 1 81 ? -8.542 -6.240 28.988 1.00 55.88 81 SER A CA 1
ATOM 620 C C . SER A 1 81 ? -8.995 -6.528 27.548 1.00 55.88 81 SER A C 1
ATOM 622 O O . SER A 1 81 ? -9.572 -7.586 27.301 1.00 55.88 81 SER A O 1
ATOM 624 N N . HIS A 1 82 ? -8.681 -5.645 26.586 1.00 53.31 82 HIS A N 1
ATOM 625 C CA . HIS A 1 82 ? -9.204 -5.725 25.212 1.00 53.31 82 HIS A CA 1
ATOM 626 C C . HIS A 1 82 ? -8.181 -5.425 24.096 1.00 53.31 82 HIS A C 1
ATOM 628 O O . HIS A 1 82 ? -8.489 -5.643 22.922 1.00 53.31 82 HIS A O 1
ATOM 634 N N . SER A 1 83 ? -6.965 -4.965 24.424 1.00 56.56 83 SER A N 1
ATOM 635 C CA . SER A 1 83 ? -6.015 -4.399 23.445 1.00 56.56 83 SER A CA 1
ATOM 636 C C . SER A 1 83 ? -5.482 -5.371 22.389 1.00 56.56 83 SER A C 1
ATOM 638 O O . SER A 1 83 ? -5.036 -4.929 21.334 1.00 56.56 83 SER A O 1
ATOM 640 N N . SER A 1 84 ? -5.505 -6.682 22.651 1.00 55.38 84 SER A N 1
ATOM 641 C CA . SER A 1 84 ? -4.975 -7.698 21.732 1.00 55.38 84 SER A CA 1
ATOM 642 C C . SER A 1 84 ? -5.998 -8.119 20.670 1.00 55.38 84 SER A C 1
ATOM 644 O O . SER A 1 84 ? -5.671 -8.186 19.486 1.00 55.38 84 SER A O 1
ATOM 646 N N . SER A 1 85 ? -7.262 -8.328 21.060 1.00 60.38 85 SER A N 1
ATOM 647 C CA . SER A 1 85 ? -8.345 -8.770 20.164 1.00 60.38 85 SER A CA 1
ATOM 648 C C . SER A 1 85 ? -8.774 -7.727 19.131 1.00 60.38 85 SER A C 1
ATOM 650 O O . SER A 1 85 ? -9.468 -8.064 18.178 1.00 60.38 85 SER A O 1
ATOM 652 N N . SER A 1 86 ? -8.390 -6.466 19.320 1.00 74.12 86 SER A N 1
ATOM 653 C CA . SER A 1 86 ? -8.772 -5.355 18.447 1.00 74.12 86 SER A CA 1
ATOM 654 C C . SER A 1 86 ? -7.865 -5.168 17.229 1.00 74.12 86 SER A C 1
ATOM 656 O O . SER A 1 86 ? -8.174 -4.342 16.374 1.00 74.12 86 SER A O 1
ATOM 658 N N . TRP A 1 87 ? -6.743 -5.891 17.147 1.00 82.56 87 TRP A N 1
ATOM 659 C CA . TRP A 1 87 ? -5.866 -5.836 15.978 1.00 82.56 87 TRP A CA 1
ATOM 660 C C . TRP A 1 87 ? -6.265 -6.864 14.941 1.00 82.56 87 TRP A C 1
ATOM 662 O O . TRP A 1 87 ? -6.390 -8.055 15.232 1.00 82.56 87 TRP A O 1
ATOM 672 N N . VAL A 1 88 ? -6.369 -6.410 13.700 1.00 87.31 88 VAL A N 1
ATOM 673 C CA . VAL A 1 88 ? -6.728 -7.253 12.566 1.00 87.31 88 VAL A CA 1
ATOM 674 C C . VAL A 1 88 ? -5.543 -7.334 11.614 1.00 87.31 88 VAL A C 1
ATOM 676 O O . VAL A 1 88 ? -4.974 -6.318 11.218 1.00 87.31 88 VAL A O 1
ATOM 679 N N . ARG A 1 89 ? -5.155 -8.562 11.249 1.00 87.12 89 ARG A N 1
ATOM 680 C CA . ARG A 1 89 ? -4.137 -8.811 10.221 1.00 87.12 89 ARG A CA 1
ATOM 681 C C . ARG A 1 89 ? -4.769 -8.711 8.839 1.00 87.12 89 ARG A C 1
ATOM 683 O O . ARG A 1 89 ? -5.762 -9.381 8.569 1.00 87.12 89 ARG A O 1
ATOM 690 N N . VAL A 1 90 ? -4.133 -7.956 7.954 1.00 91.25 90 VAL A N 1
ATOM 691 C CA . VAL A 1 90 ? -4.545 -7.779 6.554 1.00 91.25 90 VAL A CA 1
ATOM 692 C C . VAL A 1 90 ? -3.414 -8.157 5.610 1.00 91.25 90 VAL A C 1
ATOM 694 O O . VAL A 1 90 ? -2.274 -8.334 6.041 1.00 91.25 90 VAL A O 1
ATOM 697 N N . LEU A 1 91 ? -3.742 -8.316 4.322 1.00 91.50 91 LEU A N 1
ATOM 698 C CA . LEU A 1 91 ? -2.766 -8.605 3.265 1.00 91.50 91 LEU A CA 1
ATOM 699 C C . LEU A 1 91 ? -1.905 -9.844 3.587 1.00 91.50 91 LEU A C 1
ATOM 701 O O . LEU A 1 91 ? -0.702 -9.874 3.358 1.00 91.50 91 LEU A O 1
ATOM 705 N N . ALA A 1 92 ? -2.516 -10.884 4.171 1.00 85.50 92 ALA A N 1
ATOM 706 C CA . ALA A 1 92 ? -1.783 -12.035 4.704 1.00 85.50 92 ALA A CA 1
ATOM 707 C C . ALA A 1 92 ? -1.042 -12.858 3.629 1.00 85.50 92 ALA A C 1
ATOM 709 O O . ALA A 1 92 ? -0.069 -13.539 3.962 1.00 85.50 92 ALA A O 1
ATOM 710 N N . SER A 1 93 ? -1.497 -12.787 2.374 1.00 84.38 93 SER A N 1
ATOM 711 C CA . SER A 1 93 ? -0.888 -13.417 1.196 1.00 84.38 93 SER A CA 1
ATOM 712 C C . SER A 1 93 ? 0.187 -12.565 0.519 1.00 84.38 93 SER A C 1
ATOM 714 O O . SER A 1 93 ? 0.820 -13.044 -0.416 1.00 84.38 93 SER A O 1
ATOM 716 N N . GLU A 1 94 ? 0.396 -11.328 0.973 1.00 88.81 94 GLU A N 1
ATOM 717 C CA . GLU A 1 94 ? 1.199 -10.332 0.269 1.00 88.81 94 GLU A CA 1
ATOM 718 C C . GLU A 1 94 ? 2.486 -10.006 1.016 1.00 88.81 94 GLU A C 1
ATOM 720 O O . GLU A 1 94 ? 2.519 -9.935 2.248 1.00 88.81 94 GLU A O 1
ATOM 725 N N . CYS A 1 95 ? 3.553 -9.747 0.261 1.00 89.12 95 CYS A N 1
ATOM 726 C CA . CYS A 1 95 ? 4.807 -9.262 0.822 1.00 89.12 95 CYS A CA 1
ATOM 727 C C . CYS A 1 95 ? 4.797 -7.738 0.763 1.00 89.12 95 CYS A C 1
ATOM 729 O O . CYS A 1 95 ? 5.025 -7.161 -0.298 1.00 89.12 95 CYS A O 1
ATOM 731 N N . ILE A 1 96 ? 4.524 -7.072 1.884 1.00 92.19 96 ILE A N 1
ATOM 732 C CA . ILE A 1 96 ? 4.468 -5.607 1.922 1.00 92.19 96 ILE A CA 1
ATOM 733 C C . ILE A 1 96 ? 5.832 -5.046 2.307 1.00 92.19 96 ILE A C 1
ATOM 735 O O . ILE A 1 96 ? 6.346 -5.321 3.391 1.00 92.19 96 ILE A O 1
ATOM 739 N N . LYS A 1 97 ? 6.425 -4.229 1.433 1.00 92.50 97 LYS A N 1
ATOM 740 C CA . LYS A 1 97 ? 7.719 -3.584 1.704 1.00 92.50 97 LYS A CA 1
ATOM 741 C C . LYS A 1 97 ? 7.597 -2.229 2.381 1.00 92.50 97 LYS A C 1
ATOM 743 O O . LYS A 1 97 ? 8.555 -1.802 3.022 1.00 92.50 97 LYS A O 1
ATOM 748 N N . LYS A 1 98 ? 6.471 -1.531 2.203 1.00 95.19 98 LYS A N 1
ATOM 749 C CA . LYS A 1 98 ? 6.264 -0.182 2.739 1.00 95.19 98 LYS A CA 1
ATOM 750 C C . LYS A 1 98 ? 4.792 0.200 2.761 1.00 95.19 98 LYS A C 1
ATOM 752 O O . LYS A 1 98 ? 4.081 -0.050 1.791 1.00 95.19 98 LYS A O 1
ATOM 757 N N . LEU A 1 99 ? 4.369 0.868 3.825 1.00 96.94 99 LEU A N 1
ATOM 758 C CA . LEU A 1 99 ? 3.114 1.609 3.864 1.00 96.94 99 LEU A CA 1
ATOM 759 C C . LEU A 1 99 ? 3.376 3.088 3.551 1.00 96.94 99 LEU A C 1
ATOM 761 O O . LEU A 1 99 ? 4.344 3.668 4.043 1.00 96.94 99 LEU A O 1
ATOM 765 N N . CYS A 1 100 ? 2.529 3.701 2.728 1.00 96.38 100 CYS A N 1
ATOM 766 C CA . CYS A 1 100 ? 2.596 5.124 2.399 1.00 96.38 100 CYS A CA 1
ATOM 767 C C . CYS A 1 100 ? 1.299 5.821 2.848 1.00 96.38 100 CYS A C 1
ATOM 769 O O . CYS A 1 100 ? 0.211 5.346 2.507 1.00 96.38 100 CYS A O 1
ATOM 771 N N . PRO A 1 101 ? 1.394 6.922 3.615 1.00 93.38 101 PRO A N 1
ATOM 772 C CA . PRO A 1 101 ? 0.220 7.658 4.068 1.00 93.38 101 PRO A CA 1
ATOM 773 C C . PRO A 1 101 ? -0.430 8.412 2.904 1.00 93.38 101 PRO A C 1
ATOM 775 O O . PRO A 1 101 ? 0.269 8.950 2.044 1.00 93.38 101 PRO A O 1
ATOM 778 N N . VAL A 1 102 ? -1.760 8.500 2.914 1.00 91.62 102 VAL A N 1
ATOM 779 C CA . VAL A 1 102 ? -2.519 9.416 2.055 1.00 91.62 102 VAL A CA 1
ATOM 780 C C . VAL A 1 102 ? -3.153 10.460 2.965 1.00 91.62 102 VAL A C 1
ATOM 782 O O . VAL A 1 102 ? -4.027 10.151 3.765 1.00 91.62 102 VAL A O 1
ATOM 785 N N . PHE A 1 103 ? -2.653 11.693 2.894 1.00 79.81 103 PHE A N 1
ATOM 786 C CA . PHE A 1 103 ? -3.007 12.739 3.861 1.00 79.81 103 PHE A CA 1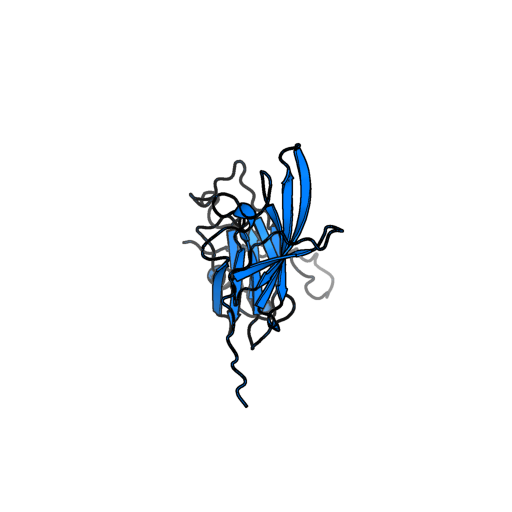
ATOM 787 C C . PHE A 1 103 ? -4.355 13.403 3.586 1.00 79.81 103 PHE A C 1
ATOM 789 O O . PHE A 1 103 ? -4.967 13.950 4.498 1.00 79.81 103 PHE A O 1
ATOM 796 N N . ILE A 1 104 ? -4.794 13.387 2.328 1.00 80.88 104 ILE A N 1
ATOM 797 C CA . ILE A 1 104 ? -6.047 14.007 1.912 1.00 80.88 104 ILE A CA 1
ATOM 798 C C . ILE A 1 104 ? -7.099 12.905 1.880 1.00 80.88 104 ILE A C 1
ATOM 800 O O . ILE A 1 104 ? -7.052 12.013 1.034 1.00 80.88 104 ILE A O 1
ATOM 804 N N . HIS A 1 105 ? -8.020 12.955 2.837 1.00 80.25 105 HIS A N 1
ATOM 805 C CA . HIS A 1 105 ? -9.243 12.166 2.786 1.00 80.25 105 HIS A CA 1
ATOM 806 C C . HIS A 1 105 ? -10.171 12.728 1.706 1.00 80.25 105 HIS A C 1
ATOM 808 O O . HIS A 1 105 ? -10.091 13.901 1.340 1.00 80.25 105 HIS A O 1
ATOM 814 N N . GLY A 1 106 ? -11.083 11.905 1.209 1.00 79.81 106 GLY A N 1
ATOM 815 C CA . GLY A 1 106 ? -12.052 12.338 0.211 1.00 79.81 106 GLY A CA 1
ATOM 816 C C . GLY A 1 106 ? -13.288 11.463 0.245 1.00 79.81 106 GLY A C 1
ATOM 817 O O . GLY A 1 106 ? -13.216 10.279 0.564 1.00 79.81 106 GLY A O 1
ATOM 818 N N . ASN A 1 107 ? -14.441 12.063 -0.052 1.00 80.56 107 ASN A N 1
ATOM 819 C CA . ASN A 1 107 ? -15.728 11.367 -0.094 1.00 80.56 107 ASN A CA 1
ATOM 820 C C . ASN A 1 107 ? -16.055 10.585 1.202 1.00 80.56 107 ASN A C 1
ATOM 822 O O . ASN A 1 107 ? -16.527 9.450 1.154 1.00 80.56 107 ASN A O 1
ATOM 826 N N . GLY A 1 108 ? -15.732 11.169 2.365 1.00 84.19 108 GLY A N 1
ATOM 827 C CA . GLY A 1 108 ? -15.949 10.548 3.679 1.00 84.19 108 GLY A CA 1
ATOM 828 C C . GLY A 1 108 ? -15.078 9.318 3.960 1.00 84.19 108 GLY A C 1
ATOM 829 O O . GLY A 1 108 ? -15.376 8.566 4.880 1.00 84.19 108 GLY A O 1
ATOM 830 N N . SER A 1 109 ? -14.037 9.089 3.156 1.00 91.50 109 SER A N 1
ATOM 831 C CA . SER A 1 109 ? -13.144 7.941 3.287 1.00 91.50 109 SER A CA 1
ATOM 832 C C . SER A 1 109 ? -11.691 8.373 3.434 1.00 91.50 109 SER A C 1
ATOM 834 O O . SER A 1 109 ? -11.240 9.362 2.846 1.00 91.50 109 SER A O 1
ATOM 836 N N . GLU A 1 110 ? -10.950 7.592 4.206 1.00 93.12 110 GLU A N 1
ATOM 837 C CA . GLU A 1 110 ? -9.513 7.737 4.402 1.00 93.12 110 GLU A CA 1
ATOM 838 C C . GLU A 1 110 ? -8.774 6.673 3.596 1.00 93.12 110 GLU A C 1
ATOM 840 O O . GLU A 1 110 ? -9.337 5.627 3.254 1.00 93.12 110 GLU A O 1
ATOM 845 N N . TYR A 1 111 ? -7.501 6.926 3.297 1.00 94.88 111 TYR A N 1
ATOM 846 C CA . TYR A 1 111 ? -6.736 6.057 2.415 1.00 94.88 111 TYR A CA 1
ATOM 847 C C . TYR A 1 111 ? -5.332 5.770 2.945 1.00 94.88 111 TYR A C 1
ATOM 849 O O . TYR A 1 111 ? -4.701 6.575 3.630 1.00 94.88 111 TYR A O 1
ATOM 857 N N . ILE A 1 112 ? -4.819 4.601 2.584 1.00 96.50 112 ILE A N 1
ATOM 858 C CA . ILE A 1 112 ? -3.436 4.190 2.820 1.00 96.50 112 ILE A CA 1
ATOM 859 C C . ILE A 1 112 ? -2.965 3.372 1.625 1.00 96.50 112 ILE A C 1
ATOM 861 O O . ILE A 1 112 ? -3.750 2.646 1.024 1.00 96.50 112 ILE A O 1
ATOM 865 N N . LEU A 1 113 ? -1.689 3.461 1.268 1.00 97.50 113 LEU A N 1
ATOM 866 C CA . LEU A 1 113 ? -1.117 2.627 0.215 1.00 97.50 113 LEU A CA 1
ATOM 867 C C . LEU A 1 113 ? -0.181 1.590 0.825 1.00 97.50 113 LEU A C 1
ATOM 869 O O . LEU A 1 113 ? 0.635 1.921 1.683 1.00 97.50 113 LEU A O 1
ATOM 873 N N . ALA A 1 114 ? -0.255 0.350 0.353 1.00 97.44 114 ALA A N 1
ATOM 874 C CA . ALA A 1 114 ? 0.708 -0.691 0.681 1.00 97.44 114 ALA A CA 1
ATOM 875 C C . ALA A 1 114 ? 1.472 -1.092 -0.583 1.00 97.44 114 ALA A C 1
ATOM 877 O O . ALA A 1 114 ? 0.899 -1.630 -1.531 1.00 97.44 114 ALA A O 1
ATOM 878 N N . LEU A 1 115 ? 2.772 -0.806 -0.592 1.00 97.06 115 LEU A N 1
ATOM 879 C CA . LEU A 1 115 ? 3.673 -1.188 -1.671 1.00 97.06 115 LEU A CA 1
ATOM 880 C C . LEU A 1 115 ? 4.072 -2.646 -1.481 1.00 97.06 115 LEU A C 1
ATOM 882 O O . LEU A 1 115 ? 4.589 -3.027 -0.423 1.00 97.06 115 LEU A O 1
ATOM 886 N N . THR A 1 116 ? 3.838 -3.447 -2.506 1.00 94.38 116 THR A N 1
ATOM 887 C CA . THR A 1 116 ? 4.179 -4.867 -2.523 1.00 94.38 116 THR A CA 1
ATOM 888 C C . THR A 1 116 ? 5.633 -5.079 -2.940 1.00 94.38 116 THR A C 1
ATOM 890 O O . THR A 1 116 ? 6.318 -4.172 -3.420 1.00 94.38 116 THR A O 1
ATOM 893 N N . THR A 1 117 ? 6.118 -6.297 -2.723 1.00 90.62 117 THR A N 1
ATOM 894 C CA . THR A 1 117 ? 7.402 -6.785 -3.216 1.00 90.62 117 THR A CA 1
ATOM 895 C C . THR A 1 117 ? 7.353 -8.280 -3.518 1.00 90.62 117 THR A C 1
ATOM 897 O O . THR A 1 117 ? 6.326 -8.935 -3.325 1.00 90.62 117 THR A O 1
ATOM 900 N N . GLY A 1 118 ? 8.458 -8.840 -4.008 1.00 88.00 118 GLY A N 1
ATOM 901 C CA . GLY A 1 118 ? 8.544 -10.246 -4.388 1.00 88.00 118 GLY A CA 1
ATOM 902 C C . GLY A 1 118 ? 7.664 -10.549 -5.599 1.00 88.00 118 GLY A C 1
ATOM 903 O O . GLY A 1 118 ? 7.792 -9.905 -6.636 1.00 88.00 118 GLY A O 1
ATOM 904 N N . LYS A 1 119 ? 6.760 -11.531 -5.475 1.00 87.44 119 LYS A N 1
ATOM 905 C CA . LYS A 1 119 ? 5.922 -12.003 -6.592 1.00 87.44 119 LYS A CA 1
ATOM 906 C C . LYS A 1 119 ? 5.036 -10.906 -7.191 1.00 87.44 119 LYS A C 1
ATOM 908 O O . LYS A 1 119 ? 4.789 -10.922 -8.391 1.00 87.44 119 LYS A O 1
ATOM 913 N N . HIS A 1 120 ? 4.549 -9.987 -6.362 1.00 92.25 120 HIS A N 1
ATOM 914 C CA . HIS A 1 120 ? 3.679 -8.898 -6.799 1.00 92.25 120 HIS A CA 1
ATOM 915 C C . HIS A 1 120 ? 4.412 -7.551 -6.802 1.00 92.25 120 HIS A C 1
ATOM 917 O O . HIS A 1 120 ? 3.770 -6.519 -6.653 1.00 92.25 120 HIS A O 1
ATOM 923 N N . GLU A 1 121 ? 5.742 -7.520 -6.946 1.00 92.62 121 GLU A N 1
ATOM 924 C CA . GLU A 1 121 ? 6.477 -6.264 -7.158 1.00 92.62 121 GLU A CA 1
ATOM 925 C C . GLU A 1 121 ? 5.893 -5.496 -8.358 1.00 92.62 121 GLU A C 1
ATOM 927 O O . GLU A 1 121 ? 5.553 -6.082 -9.384 1.00 92.62 121 GLU A O 1
ATOM 932 N N . GLY A 1 122 ? 5.729 -4.180 -8.214 1.00 92.50 122 GLY A N 1
ATOM 933 C CA . GLY A 1 122 ? 5.073 -3.356 -9.231 1.00 92.50 122 GLY A CA 1
ATOM 934 C C . GLY A 1 122 ? 3.545 -3.265 -9.117 1.00 92.50 122 GLY A C 1
ATOM 935 O O . GLY A 1 122 ? 2.949 -2.540 -9.909 1.00 92.50 122 GLY A O 1
ATOM 936 N N . TYR A 1 123 ? 2.920 -3.940 -8.150 1.00 95.31 123 TYR A N 1
ATOM 937 C CA . TYR A 1 123 ? 1.528 -3.708 -7.746 1.00 95.31 123 TYR A CA 1
ATOM 938 C C . TYR A 1 123 ? 1.462 -2.839 -6.479 1.00 95.31 123 TYR A C 1
ATOM 940 O O . TYR A 1 123 ? 2.459 -2.589 -5.797 1.00 95.31 123 TYR A O 1
ATOM 948 N N . ILE A 1 124 ? 0.280 -2.316 -6.173 1.00 96.69 124 ILE A N 1
ATOM 949 C CA . ILE A 1 124 ? 0.016 -1.489 -4.994 1.00 96.69 124 ILE A CA 1
ATOM 950 C C . ILE A 1 124 ? -1.343 -1.893 -4.445 1.00 96.69 124 ILE A C 1
ATOM 952 O O . ILE A 1 124 ? -2.284 -2.053 -5.213 1.00 96.69 124 ILE A O 1
ATOM 956 N N . HIS A 1 125 ? -1.484 -2.013 -3.128 1.00 97.00 125 HIS A N 1
ATOM 957 C CA . HIS A 1 125 ? -2.812 -2.066 -2.527 1.00 97.00 125 HIS A CA 1
ATOM 958 C C . HIS A 1 125 ? -3.252 -0.684 -2.066 1.00 97.00 125 HIS A C 1
ATOM 960 O O . HIS A 1 125 ? -2.552 -0.042 -1.282 1.00 97.00 125 HIS A O 1
ATOM 966 N N . ILE A 1 126 ? -4.431 -0.258 -2.504 1.00 96.12 126 ILE A N 1
ATOM 967 C CA . ILE A 1 126 ? -5.129 0.901 -1.959 1.00 96.12 126 ILE A CA 1
ATOM 968 C C . ILE A 1 126 ? -6.018 0.402 -0.829 1.00 96.12 126 ILE A C 1
ATOM 970 O O . ILE A 1 126 ? -6.956 -0.359 -1.058 1.00 96.12 126 ILE A O 1
ATOM 974 N N . GLY A 1 127 ? -5.688 0.803 0.392 1.00 96.31 127 GLY A N 1
ATOM 975 C CA . GLY A 1 127 ? -6.532 0.639 1.560 1.00 96.31 127 GLY A CA 1
ATOM 976 C C . GLY A 1 127 ? -7.546 1.774 1.632 1.00 96.31 127 GLY A C 1
ATOM 977 O O . GLY A 1 127 ? -7.149 2.937 1.584 1.00 96.31 127 GLY A O 1
ATOM 978 N N . THR A 1 128 ? -8.827 1.448 1.756 1.00 95.69 128 THR A N 1
ATOM 979 C CA . THR A 1 128 ? -9.912 2.410 1.985 1.00 95.69 128 THR A CA 1
ATOM 980 C C . THR A 1 128 ? -10.515 2.163 3.355 1.00 95.69 128 THR A C 1
ATOM 982 O O . THR A 1 128 ? -10.849 1.021 3.689 1.00 95.69 128 THR A O 1
ATOM 985 N N . ILE A 1 129 ? -10.630 3.236 4.131 1.00 94.50 129 ILE A N 1
ATOM 986 C CA . ILE A 1 129 ? -11.225 3.243 5.459 1.00 94.50 129 ILE A CA 1
ATOM 987 C C . ILE A 1 129 ? -12.496 4.085 5.408 1.00 94.50 129 ILE A C 1
ATOM 989 O O . ILE A 1 129 ? -12.438 5.281 5.125 1.00 94.50 129 ILE A O 1
ATOM 993 N N . THR A 1 130 ? -13.634 3.460 5.694 1.00 92.50 130 THR A N 1
ATOM 994 C CA . THR A 1 130 ? -14.944 4.123 5.734 1.00 92.50 130 THR A CA 1
ATOM 995 C C . THR A 1 130 ? -15.693 3.609 6.951 1.00 92.50 130 THR A C 1
ATOM 997 O O . THR A 1 130 ? -15.828 2.398 7.119 1.00 92.50 130 THR A O 1
ATOM 1000 N N . ASP A 1 131 ? -16.127 4.507 7.836 1.00 86.62 131 ASP A N 1
ATOM 1001 C CA . ASP A 1 131 ? -16.819 4.159 9.088 1.00 86.62 131 ASP A CA 1
ATOM 1002 C C . ASP A 1 131 ? -16.079 3.099 9.936 1.00 86.62 131 ASP A C 1
ATOM 1004 O O . ASP A 1 131 ? -16.680 2.256 10.602 1.00 86.62 131 ASP A O 1
ATOM 1008 N N . GLY A 1 132 ? -14.742 3.116 9.892 1.00 83.00 132 GLY A N 1
ATOM 1009 C CA . GLY A 1 132 ? -13.883 2.158 10.592 1.00 83.00 132 GLY A CA 1
ATOM 1010 C C . GLY A 1 132 ? -13.750 0.781 9.925 1.00 83.00 132 GLY A C 1
ATOM 1011 O O . GLY A 1 132 ? -12.997 -0.064 10.411 1.00 83.00 132 GLY A O 1
ATOM 1012 N N . LEU A 1 133 ? -14.431 0.538 8.804 1.00 90.44 133 LEU A N 1
ATOM 1013 C CA . LEU A 1 133 ? -14.218 -0.643 7.974 1.00 90.44 133 LEU A CA 1
ATOM 1014 C C . LEU A 1 133 ? -12.992 -0.424 7.084 1.00 90.44 133 LEU A C 1
ATOM 1016 O O . LEU A 1 133 ? -12.947 0.534 6.317 1.00 90.44 133 LEU A O 1
ATOM 1020 N N . VAL A 1 134 ? -12.028 -1.342 7.147 1.00 94.12 134 VAL A N 1
ATOM 1021 C CA . VAL A 1 134 ? -10.824 -1.316 6.309 1.00 94.12 134 VAL A CA 1
ATOM 1022 C C . VAL A 1 134 ? -10.945 -2.355 5.198 1.00 94.12 134 VAL A C 1
ATOM 1024 O O . VAL A 1 134 ? -11.161 -3.539 5.461 1.00 94.12 134 VAL A O 1
ATOM 1027 N N . SER A 1 135 ? -10.755 -1.928 3.954 1.00 95.44 135 SER A N 1
ATOM 1028 C CA . SER A 1 135 ? -10.715 -2.799 2.772 1.00 95.44 135 SER A CA 1
ATOM 1029 C C . SER A 1 135 ? -9.487 -2.490 1.923 1.00 95.44 135 SER A C 1
ATOM 1031 O O . SER A 1 135 ? -8.968 -1.382 1.992 1.00 95.44 135 SER A O 1
ATOM 1033 N N . PHE A 1 136 ? -9.002 -3.460 1.144 1.00 96.56 136 PHE A N 1
ATOM 1034 C CA . PHE A 1 136 ? -7.849 -3.278 0.259 1.00 96.56 136 PHE A CA 1
ATOM 1035 C C . PHE A 1 136 ? -8.167 -3.745 -1.159 1.00 96.56 136 PHE A C 1
ATOM 1037 O O . PHE A 1 136 ? -8.667 -4.854 -1.344 1.00 96.56 136 PHE A O 1
ATOM 1044 N N . GLN A 1 137 ? -7.789 -2.940 -2.151 1.00 95.38 137 GLN A N 1
ATOM 1045 C CA . GLN A 1 137 ? -7.846 -3.283 -3.573 1.00 95.38 137 GLN A CA 1
ATOM 1046 C C . GLN A 1 137 ? -6.438 -3.261 -4.169 1.00 95.38 137 GLN A C 1
ATOM 1048 O O . GLN A 1 137 ? -5.709 -2.292 -3.976 1.00 95.38 137 GLN A O 1
ATOM 1053 N N . MET A 1 138 ? -6.049 -4.322 -4.880 1.00 94.88 138 MET A N 1
ATOM 1054 C CA . MET A 1 138 ? -4.784 -4.369 -5.620 1.00 94.88 138 MET A CA 1
ATOM 1055 C C . MET A 1 138 ? -4.928 -3.635 -6.956 1.00 94.88 138 MET A C 1
ATOM 1057 O O . MET A 1 138 ? -5.906 -3.851 -7.667 1.00 94.88 138 MET A O 1
ATOM 1061 N N . VAL A 1 139 ? -3.953 -2.795 -7.295 1.00 93.50 139 VAL A N 1
ATOM 1062 C CA . VAL A 1 139 ? -3.902 -2.027 -8.542 1.00 93.50 139 VAL A CA 1
ATOM 1063 C C . VAL A 1 139 ? -2.469 -1.963 -9.100 1.00 93.50 139 VAL A C 1
ATOM 1065 O O . VAL A 1 139 ? -1.514 -1.934 -8.317 1.00 93.50 139 VAL A O 1
ATOM 1068 N N . PRO A 1 140 ? -2.288 -1.889 -10.432 1.00 91.62 140 PRO A N 1
ATOM 1069 C CA . PRO A 1 140 ? -3.299 -2.137 -11.473 1.00 91.62 140 PRO A CA 1
ATOM 1070 C C . PRO A 1 140 ? -3.822 -3.587 -11.431 1.00 91.62 140 PRO A C 1
ATOM 1072 O O . PRO A 1 140 ? -3.178 -4.447 -10.843 1.00 91.62 140 PRO A O 1
ATOM 1075 N N . GLU A 1 141 ? -4.977 -3.896 -12.027 1.00 88.56 141 GLU A N 1
ATOM 1076 C CA . GLU A 1 141 ? -5.564 -5.249 -11.893 1.00 88.56 141 GLU A CA 1
ATOM 1077 C C . GLU A 1 141 ? -4.936 -6.290 -12.833 1.00 88.56 141 GLU A C 1
ATOM 1079 O O . GLU A 1 141 ? -4.965 -7.489 -12.560 1.00 88.56 141 GLU A O 1
ATOM 1084 N N . ARG A 1 142 ? -4.394 -5.844 -13.973 1.00 86.06 142 ARG A N 1
ATOM 1085 C CA . ARG A 1 142 ? -4.014 -6.732 -15.090 1.00 86.06 142 ARG A CA 1
ATOM 1086 C C . ARG A 1 142 ? -2.520 -6.807 -15.373 1.00 86.06 142 ARG A C 1
ATOM 1088 O O . ARG A 1 142 ? -2.088 -7.714 -16.078 1.00 86.06 142 ARG A O 1
ATOM 1095 N N . TRP A 1 143 ? -1.752 -5.826 -14.918 1.00 89.19 143 TRP A N 1
ATOM 1096 C CA . TRP A 1 143 ? -0.338 -5.686 -15.249 1.00 89.19 143 TRP A CA 1
ATOM 1097 C C . TRP A 1 143 ? 0.398 -4.984 -14.114 1.00 89.19 143 TRP A C 1
ATOM 1099 O O . TRP A 1 143 ? -0.181 -4.138 -13.432 1.00 89.19 143 TRP A O 1
ATOM 1109 N N . SER A 1 144 ? 1.677 -5.308 -13.929 1.00 91.69 144 SER A N 1
ATOM 1110 C CA . SER A 1 144 ? 2.502 -4.623 -12.939 1.00 91.69 144 SER A CA 1
ATOM 1111 C C . SER A 1 144 ? 3.126 -3.375 -13.554 1.00 91.69 144 SER A C 1
ATOM 1113 O O . SER A 1 144 ? 3.551 -3.377 -14.711 1.00 91.69 144 SER A O 1
ATOM 1115 N N . ILE A 1 145 ? 3.267 -2.308 -12.769 1.00 91.88 145 ILE A N 1
ATOM 1116 C CA . ILE A 1 145 ? 3.960 -1.080 -13.194 1.00 91.88 145 ILE A CA 1
ATOM 1117 C C . ILE A 1 145 ? 5.371 -1.381 -13.718 1.00 91.88 145 ILE A C 1
ATOM 1119 O O . ILE A 1 145 ? 5.851 -0.731 -14.648 1.00 91.88 145 ILE A O 1
ATOM 1123 N N . CYS A 1 146 ? 6.004 -2.410 -13.163 1.00 91.38 146 CYS A N 1
ATOM 1124 C CA . CYS A 1 146 ? 7.324 -2.863 -13.557 1.00 91.38 146 CYS A CA 1
ATOM 1125 C C . CYS A 1 146 ? 7.375 -3.500 -14.951 1.00 91.38 146 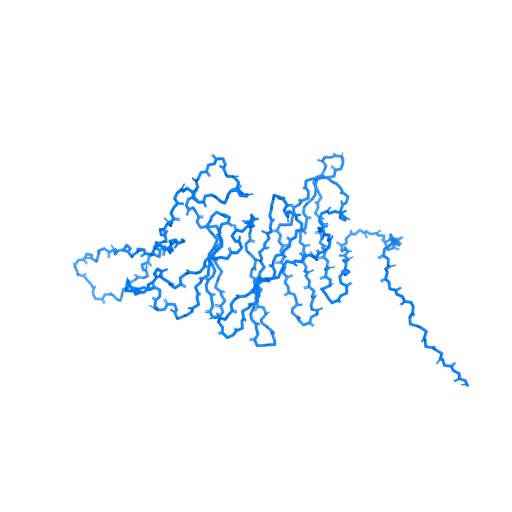CYS A C 1
ATOM 1127 O O . CYS A 1 146 ? 8.376 -3.321 -15.638 1.00 91.38 146 CYS A O 1
ATOM 1129 N N . ASP A 1 147 ? 6.297 -4.134 -15.423 1.00 89.94 147 ASP A N 1
ATOM 1130 C CA . ASP A 1 147 ? 6.232 -4.728 -16.771 1.00 89.94 147 ASP A CA 1
ATOM 1131 C C . ASP A 1 147 ? 6.277 -3.674 -17.887 1.00 89.94 147 ASP A C 1
ATOM 1133 O O . ASP A 1 147 ? 6.513 -3.993 -19.054 1.00 89.94 147 ASP A O 1
ATOM 1137 N N . LYS A 1 148 ? 6.002 -2.407 -17.554 1.00 86.62 148 LYS A N 1
ATOM 1138 C CA . LYS A 1 148 ? 5.944 -1.294 -18.513 1.00 86.62 148 LYS A CA 1
ATOM 1139 C C . LYS A 1 148 ? 7.197 -0.426 -18.526 1.00 86.62 148 LYS A C 1
ATOM 1141 O O . LYS A 1 148 ? 7.274 0.491 -19.343 1.00 86.62 148 LYS A O 1
ATOM 1146 N N . LEU A 1 149 ? 8.164 -0.683 -17.648 1.00 86.94 149 LEU A N 1
ATOM 1147 C CA . LEU A 1 149 ? 9.384 0.113 -17.562 1.00 86.94 149 LEU A CA 1
ATOM 1148 C C . LEU A 1 149 ? 10.578 -0.608 -18.201 1.00 86.94 149 LEU A C 1
ATOM 1150 O O . LEU A 1 149 ? 10.744 -1.811 -18.016 1.00 86.94 149 LEU A O 1
ATOM 1154 N N . PRO A 1 150 ? 11.446 0.116 -18.930 1.00 82.00 150 PRO A N 1
ATOM 1155 C CA . PRO A 1 150 ? 12.638 -0.475 -19.516 1.00 82.00 150 PRO A CA 1
ATOM 1156 C C . PRO A 1 150 ? 13.711 -0.705 -18.442 1.00 82.00 150 PRO A C 1
ATOM 1158 O O . PRO A 1 150 ? 14.245 0.246 -17.868 1.00 82.00 150 PRO A O 1
ATOM 1161 N N . GLY A 1 151 ? 14.053 -1.970 -18.199 1.00 83.44 151 GLY A N 1
ATOM 1162 C CA . GLY A 1 151 ? 15.165 -2.374 -17.341 1.00 83.44 151 GLY A CA 1
ATOM 1163 C C . GLY A 1 151 ? 14.885 -3.653 -16.557 1.00 83.44 151 GLY A C 1
ATOM 1164 O O . GLY A 1 151 ? 13.896 -4.343 -16.786 1.00 83.44 151 GLY A O 1
ATOM 1165 N N . ILE A 1 152 ? 15.789 -3.966 -15.637 1.00 82.94 152 ILE A N 1
ATOM 1166 C CA . ILE A 1 152 ? 15.701 -5.081 -14.694 1.00 82.94 152 ILE A CA 1
ATOM 1167 C C . ILE A 1 152 ? 15.600 -4.532 -13.264 1.00 82.94 152 ILE A C 1
ATOM 1169 O O . ILE A 1 152 ? 15.933 -3.376 -13.005 1.00 82.94 152 ILE A O 1
ATOM 1173 N N . ASN A 1 153 ? 15.128 -5.342 -12.314 1.00 88.19 153 ASN A N 1
ATOM 1174 C CA . ASN A 1 153 ? 15.035 -4.973 -10.892 1.00 88.19 153 ASN A CA 1
ATOM 1175 C C . ASN A 1 153 ? 14.248 -3.672 -10.632 1.00 88.19 153 ASN A C 1
ATOM 1177 O O . ASN A 1 153 ? 14.730 -2.750 -9.972 1.00 88.19 153 ASN A O 1
ATOM 1181 N N . CYS A 1 154 ? 13.033 -3.597 -11.171 1.00 91.75 154 CYS A N 1
ATOM 1182 C CA . CYS A 1 154 ? 12.109 -2.508 -10.882 1.00 91.75 154 CYS A CA 1
ATOM 1183 C C . CYS A 1 154 ? 11.598 -2.570 -9.431 1.00 91.75 154 CYS A C 1
ATOM 1185 O O . CYS A 1 154 ? 11.260 -3.641 -8.933 1.00 91.75 154 CYS A O 1
ATOM 1187 N N . SER A 1 155 ? 11.526 -1.417 -8.762 1.00 94.62 155 SER A N 1
ATOM 1188 C CA . SER A 1 155 ? 10.972 -1.265 -7.416 1.00 94.62 155 SER A CA 1
ATOM 1189 C C . SER A 1 155 ? 10.258 0.073 -7.258 1.00 94.62 155 SER A C 1
ATOM 1191 O O . SER A 1 155 ? 10.834 1.138 -7.478 1.00 94.62 155 SER A O 1
ATOM 1193 N N . ILE A 1 156 ? 9.006 0.043 -6.801 1.00 95.62 156 ILE A N 1
ATOM 1194 C CA . ILE A 1 156 ? 8.275 1.261 -6.406 1.00 95.62 156 ILE A CA 1
ATOM 1195 C C . ILE A 1 156 ? 8.758 1.717 -5.020 1.00 95.62 156 ILE A C 1
ATOM 1197 O O . ILE A 1 156 ? 8.496 1.042 -4.031 1.00 95.62 156 ILE A O 1
ATOM 1201 N N . ASN A 1 157 ? 9.444 2.850 -4.900 1.00 94.44 157 ASN A N 1
ATOM 1202 C CA . ASN A 1 157 ? 10.035 3.290 -3.625 1.00 94.44 157 ASN A CA 1
ATOM 1203 C C . ASN A 1 157 ? 9.106 4.192 -2.799 1.00 94.44 157 ASN A C 1
ATOM 1205 O O . ASN A 1 157 ? 9.237 4.298 -1.570 1.00 94.44 157 ASN A O 1
ATOM 1209 N N . TRP A 1 158 ? 8.178 4.860 -3.476 1.00 95.50 158 TRP A N 1
ATOM 1210 C CA . TRP A 1 158 ? 7.208 5.755 -2.866 1.00 95.50 158 TRP A CA 1
ATOM 1211 C C . TRP A 1 158 ? 5.968 5.881 -3.749 1.00 95.50 158 TRP A C 1
ATOM 1213 O O . TRP A 1 158 ? 6.066 5.783 -4.974 1.00 95.50 158 TRP A O 1
ATOM 1223 N N . ALA A 1 159 ? 4.824 6.122 -3.114 1.00 95.44 159 ALA A N 1
ATOM 1224 C CA . ALA A 1 159 ? 3.578 6.429 -3.791 1.00 95.44 159 ALA A CA 1
ATOM 1225 C C . ALA A 1 159 ? 2.742 7.429 -2.983 1.00 95.44 159 ALA A C 1
ATOM 1227 O O . ALA A 1 159 ? 2.812 7.447 -1.752 1.00 95.44 159 ALA A O 1
ATOM 1228 N N . THR A 1 160 ? 1.909 8.201 -3.675 1.00 94.31 160 THR A N 1
ATOM 1229 C CA . THR A 1 160 ? 0.797 8.958 -3.086 1.00 94.31 160 THR A CA 1
ATOM 1230 C C . THR A 1 160 ? -0.447 8.824 -3.954 1.00 94.31 160 THR A C 1
ATOM 1232 O O . THR A 1 160 ? -0.344 8.559 -5.154 1.00 94.31 160 THR A O 1
ATOM 1235 N N . TYR A 1 161 ? -1.614 9.020 -3.348 1.00 93.56 161 TYR A N 1
ATOM 1236 C CA . TYR A 1 161 ? -2.904 8.962 -4.017 1.00 93.56 161 TYR A CA 1
ATOM 1237 C C . TYR A 1 161 ? -3.606 10.317 -3.949 1.00 93.56 161 TYR A C 1
ATOM 1239 O O . TYR A 1 161 ? -3.821 10.864 -2.870 1.00 93.56 161 TYR A O 1
ATOM 1247 N N . ILE A 1 162 ? -3.953 10.851 -5.115 1.00 91.44 162 ILE A N 1
ATOM 1248 C CA . ILE A 1 162 ? -4.747 12.063 -5.283 1.00 91.44 162 ILE A CA 1
ATOM 1249 C C . ILE A 1 162 ? -6.191 11.614 -5.484 1.00 91.44 162 ILE A C 1
ATOM 1251 O O . ILE A 1 162 ? -6.571 11.180 -6.574 1.00 91.44 162 ILE A O 1
ATOM 1255 N N . VAL A 1 163 ? -6.975 11.682 -4.407 1.00 88.31 163 VAL A N 1
ATOM 1256 C CA . VAL A 1 163 ? -8.326 11.106 -4.337 1.00 88.31 163 VAL A CA 1
ATOM 1257 C C . VAL A 1 163 ? -9.265 11.724 -5.375 1.00 88.31 163 VAL A C 1
ATOM 1259 O O . VAL A 1 163 ? -9.923 10.984 -6.107 1.00 88.31 163 VAL A O 1
ATOM 1262 N N . ASP A 1 164 ? -9.280 13.054 -5.488 1.00 86.31 164 ASP A N 1
ATOM 1263 C CA . ASP A 1 164 ? -10.207 13.790 -6.363 1.00 86.31 164 ASP A CA 1
ATOM 1264 C C . ASP A 1 164 ? -10.027 13.440 -7.846 1.00 86.31 164 ASP A C 1
ATOM 1266 O O . ASP A 1 164 ? -10.992 13.334 -8.602 1.00 86.31 164 ASP A O 1
ATOM 1270 N N . GLU A 1 165 ? -8.783 13.203 -8.257 1.00 88.44 165 GLU A N 1
ATOM 1271 C CA . GLU A 1 165 ? -8.434 12.871 -9.639 1.00 88.44 165 GLU A CA 1
ATOM 1272 C C . GLU A 1 165 ? -8.351 11.359 -9.890 1.00 88.44 165 GLU A C 1
ATOM 1274 O O . GLU A 1 165 ? -8.166 10.921 -11.029 1.00 88.44 165 GLU A O 1
ATOM 1279 N N . LYS A 1 166 ? -8.455 10.552 -8.826 1.00 88.81 166 LYS A N 1
ATOM 1280 C CA . LYS A 1 166 ? -8.182 9.109 -8.830 1.00 88.81 166 LYS A CA 1
ATOM 1281 C C . LYS A 1 166 ? -6.812 8.778 -9.437 1.00 88.81 166 LYS A C 1
ATOM 1283 O O . LYS A 1 166 ? -6.669 7.806 -10.182 1.00 88.81 166 LYS A O 1
ATOM 1288 N N . ASN A 1 167 ? -5.809 9.594 -9.121 1.00 91.75 167 ASN A N 1
ATOM 1289 C CA . ASN A 1 167 ? -4.456 9.492 -9.666 1.00 91.75 167 ASN A CA 1
ATOM 1290 C C . ASN A 1 167 ? -3.467 8.992 -8.609 1.00 91.75 167 ASN A C 1
ATOM 1292 O O . ASN A 1 167 ? -3.387 9.534 -7.510 1.00 91.75 167 ASN A O 1
ATOM 1296 N N . LEU A 1 168 ? -2.665 7.990 -8.955 1.00 92.75 168 LEU A N 1
ATOM 1297 C CA . LEU A 1 168 ? -1.502 7.556 -8.189 1.00 92.75 168 LEU A CA 1
ATOM 1298 C C . LEU A 1 168 ? -0.238 8.195 -8.758 1.00 92.75 168 LEU A C 1
ATOM 1300 O O . LEU A 1 168 ? 0.052 8.040 -9.940 1.00 92.75 168 LEU A O 1
ATOM 1304 N N . LEU A 1 169 ? 0.550 8.855 -7.914 1.00 94.06 169 LEU A N 1
ATOM 1305 C CA . LEU A 1 169 ? 1.898 9.285 -8.279 1.00 94.06 169 LEU A CA 1
ATOM 1306 C C . LEU A 1 169 ? 2.913 8.336 -7.663 1.00 94.06 169 LEU A C 1
ATOM 1308 O O . LEU A 1 169 ? 2.866 8.080 -6.461 1.00 94.06 169 LEU A O 1
ATOM 1312 N N . LEU A 1 170 ? 3.833 7.834 -8.479 1.00 95.19 170 LEU A N 1
ATOM 1313 C CA . LEU A 1 170 ? 4.750 6.761 -8.119 1.00 95.19 170 LEU A CA 1
ATOM 1314 C C . LEU A 1 170 ? 6.185 7.171 -8.406 1.00 95.19 170 LEU A C 1
ATOM 1316 O O . LEU A 1 170 ? 6.492 7.614 -9.512 1.00 95.19 170 LEU A O 1
ATOM 1320 N N . LEU A 1 171 ? 7.071 6.953 -7.439 1.00 95.44 171 LEU A N 1
ATOM 1321 C CA . LEU A 1 171 ? 8.511 7.010 -7.660 1.00 95.44 171 LEU A CA 1
ATOM 1322 C C . LEU A 1 171 ? 9.032 5.588 -7.832 1.00 95.44 171 LEU A C 1
ATOM 1324 O O . LEU A 1 171 ? 9.069 4.816 -6.870 1.00 95.44 171 LEU A O 1
ATOM 1328 N N . VAL A 1 172 ? 9.450 5.256 -9.046 1.00 94.56 172 VAL A N 1
ATOM 1329 C CA . VAL A 1 172 ? 9.924 3.919 -9.401 1.00 94.56 172 VAL A CA 1
ATOM 1330 C C . VAL A 1 172 ? 11.415 3.955 -9.687 1.00 94.56 172 VAL A C 1
ATOM 1332 O O . VAL A 1 172 ? 11.895 4.789 -10.449 1.00 94.56 172 VAL A O 1
ATOM 1335 N N . GLN A 1 173 ? 12.147 3.048 -9.062 1.00 94.38 173 GLN A N 1
ATOM 1336 C CA . GLN A 1 173 ? 13.559 2.796 -9.294 1.00 94.38 173 GLN A CA 1
ATOM 1337 C C . GLN A 1 173 ? 13.691 1.597 -10.227 1.00 94.38 173 GLN A C 1
ATOM 1339 O O . GLN A 1 173 ? 13.018 0.589 -10.029 1.00 94.38 173 GLN A O 1
ATOM 1344 N N . VAL A 1 174 ? 14.556 1.690 -11.230 1.00 93.12 174 VAL A N 1
ATOM 1345 C CA . VAL A 1 174 ? 14.843 0.595 -12.163 1.00 93.12 174 VAL A CA 1
ATOM 1346 C C . VAL A 1 174 ? 16.344 0.551 -12.420 1.00 93.12 174 VAL A C 1
ATOM 1348 O O . VAL A 1 174 ? 16.991 1.597 -12.505 1.00 93.12 174 VAL A O 1
ATOM 1351 N N . LEU A 1 175 ? 16.909 -0.644 -12.556 1.00 92.19 175 LEU A N 1
ATOM 1352 C CA . LEU A 1 175 ? 18.268 -0.822 -13.051 1.00 92.19 175 LEU A CA 1
ATOM 1353 C C . LEU A 1 175 ? 18.215 -0.972 -14.576 1.00 92.19 175 LEU A C 1
ATOM 1355 O O . LEU A 1 175 ? 17.594 -1.897 -15.095 1.00 92.19 175 LEU A O 1
ATOM 1359 N N . SER A 1 176 ? 18.826 -0.048 -15.314 1.00 83.19 176 SER A N 1
ATOM 1360 C CA . SER A 1 176 ? 18.851 -0.121 -16.776 1.00 83.19 176 SER A CA 1
ATOM 1361 C C . SER A 1 176 ? 19.632 -1.348 -17.261 1.00 83.19 176 SER A C 1
ATOM 1363 O O . SER A 1 176 ? 20.402 -1.957 -16.516 1.00 83.19 176 SER A O 1
ATOM 1365 N N . LEU A 1 177 ? 19.480 -1.689 -18.544 1.00 81.38 177 LEU A N 1
ATOM 1366 C CA . LEU A 1 177 ? 20.268 -2.755 -19.179 1.00 81.38 177 LEU A CA 1
ATOM 1367 C C . LEU A 1 177 ? 21.781 -2.468 -19.162 1.00 81.38 177 LEU A C 1
ATOM 1369 O O . LEU A 1 177 ? 22.585 -3.390 -19.210 1.00 81.38 177 LEU A O 1
ATOM 1373 N N . GLU A 1 178 ? 22.167 -1.200 -19.026 1.00 85.44 178 GLU A N 1
ATOM 1374 C CA . GLU A 1 178 ? 23.557 -0.749 -18.891 1.00 85.44 178 GLU A CA 1
ATOM 1375 C C . GLU A 1 178 ? 24.031 -0.746 -17.426 1.00 85.44 178 GLU A C 1
ATOM 1377 O O . GLU A 1 178 ? 25.080 -0.195 -17.106 1.00 85.44 178 GLU A O 1
ATOM 1382 N N . SER A 1 179 ? 23.261 -1.351 -16.514 1.00 85.38 179 SER A N 1
ATOM 1383 C CA . SER A 1 179 ? 23.517 -1.358 -15.066 1.00 85.38 179 SER A CA 1
ATOM 1384 C C . SER A 1 179 ? 23.550 0.037 -14.428 1.00 85.38 179 SER A C 1
ATOM 1386 O O . SER A 1 179 ? 24.139 0.229 -13.363 1.00 85.38 179 SER A O 1
ATOM 1388 N N . VAL A 1 180 ? 22.884 1.016 -15.045 1.00 89.12 180 VAL A N 1
ATOM 1389 C CA . VAL A 1 180 ? 22.733 2.368 -14.498 1.00 89.12 180 VAL A CA 1
ATOM 1390 C C . VAL A 1 180 ? 21.413 2.458 -13.749 1.00 89.12 180 VAL A C 1
ATOM 1392 O O . VAL A 1 180 ? 20.355 2.093 -14.262 1.00 89.12 180 VAL A O 1
ATOM 1395 N N . LEU A 1 181 ? 21.461 2.964 -12.521 1.00 91.06 181 LEU A N 1
ATOM 1396 C CA . LEU A 1 181 ? 20.265 3.170 -11.722 1.00 91.06 181 LEU A CA 1
ATOM 1397 C C . LEU A 1 181 ? 19.475 4.380 -12.241 1.00 91.06 181 LEU A C 1
ATOM 1399 O O . LEU A 1 181 ? 19.991 5.496 -12.274 1.00 91.06 181 LEU A O 1
ATOM 1403 N N . ALA A 1 182 ? 18.214 4.166 -12.601 1.00 90.12 182 ALA A N 1
ATOM 1404 C CA . ALA A 1 182 ? 17.312 5.200 -13.086 1.00 90.12 182 ALA A CA 1
ATOM 1405 C C . ALA A 1 182 ? 16.080 5.328 -12.182 1.00 90.12 182 ALA A C 1
ATOM 1407 O O . ALA A 1 182 ? 15.593 4.347 -11.618 1.00 90.12 182 ALA A O 1
ATOM 1408 N N . TYR A 1 183 ? 15.559 6.551 -12.077 1.00 91.94 183 TYR A N 1
ATOM 1409 C CA . TYR A 1 183 ? 14.342 6.860 -11.333 1.00 91.94 183 TYR A CA 1
ATOM 1410 C C . TYR A 1 183 ? 13.295 7.477 -12.256 1.00 91.94 183 TYR A C 1
ATOM 1412 O O . TYR A 1 183 ? 13.603 8.321 -13.098 1.00 91.94 183 TYR A O 1
ATOM 1420 N N . TYR A 1 184 ? 12.052 7.054 -12.077 1.00 90.50 184 TYR A N 1
ATOM 1421 C CA . TYR A 1 184 ? 10.910 7.437 -12.889 1.00 90.50 184 TYR A CA 1
ATOM 1422 C C . TYR A 1 184 ? 9.818 7.973 -11.976 1.00 90.50 184 TYR A C 1
ATOM 1424 O O . TYR A 1 184 ? 9.435 7.305 -11.016 1.00 90.50 184 TYR A O 1
ATOM 1432 N N . LEU A 1 185 ? 9.304 9.161 -12.293 1.00 93.12 185 LEU A N 1
ATOM 1433 C CA . LEU A 1 185 ? 8.071 9.661 -11.702 1.00 93.12 185 LEU A CA 1
ATOM 1434 C C . LEU A 1 185 ? 6.920 9.339 -12.655 1.00 93.12 185 LEU A C 1
ATOM 1436 O O . LEU A 1 185 ? 6.892 9.827 -13.790 1.00 93.12 185 LEU A O 1
ATOM 1440 N N . LEU A 1 186 ? 6.001 8.495 -12.199 1.00 91.88 186 LEU A N 1
ATOM 1441 C CA . LEU A 1 186 ? 4.839 8.069 -12.969 1.00 91.88 186 LEU A CA 1
ATOM 1442 C C . LEU A 1 186 ? 3.560 8.636 -12.362 1.00 91.88 186 LEU A C 1
ATOM 1444 O O . LEU A 1 186 ? 3.443 8.718 -11.143 1.00 91.88 186 LEU A O 1
ATOM 1448 N N . SER A 1 187 ? 2.603 8.984 -13.214 1.00 90.94 187 SER A N 1
ATOM 1449 C CA . SER A 1 187 ? 1.228 9.308 -12.842 1.00 90.94 187 SER A CA 1
ATOM 1450 C C . SER A 1 187 ? 0.298 8.269 -13.448 1.00 90.94 187 SER A C 1
ATOM 1452 O O . SER A 1 187 ? 0.282 8.107 -14.663 1.00 90.94 187 SER A O 1
ATOM 1454 N N . PHE A 1 188 ? -0.441 7.544 -12.620 1.00 87.56 188 PHE A N 1
ATOM 1455 C CA . PHE A 1 188 ? -1.328 6.465 -13.029 1.00 87.56 188 PHE A CA 1
ATOM 1456 C C . PHE A 1 188 ? -2.769 6.786 -12.645 1.00 87.56 188 PHE A C 1
ATOM 1458 O O . PHE A 1 188 ? -3.097 6.872 -11.463 1.00 87.56 188 PHE A O 1
ATOM 1465 N N . ASN A 1 189 ? -3.633 6.947 -13.643 1.00 89.31 189 ASN A N 1
ATOM 1466 C CA . ASN A 1 189 ? -5.049 7.203 -13.420 1.00 89.31 189 ASN A CA 1
ATOM 1467 C C . ASN A 1 189 ? -5.813 5.887 -13.260 1.00 89.31 189 ASN A C 1
ATOM 1469 O O . ASN A 1 189 ? -5.860 5.085 -14.192 1.00 89.31 189 ASN A O 1
ATOM 1473 N N . LEU A 1 190 ? -6.463 5.695 -12.113 1.00 85.38 190 LEU A N 1
ATOM 1474 C CA . LEU A 1 190 ? -7.229 4.482 -11.806 1.00 85.38 190 LEU A CA 1
ATOM 1475 C C . LEU A 1 190 ? -8.542 4.382 -12.588 1.00 85.38 190 LEU A C 1
ATOM 1477 O O . LEU A 1 190 ? -9.054 3.286 -12.774 1.00 85.38 190 LEU A O 1
ATOM 1481 N N . GLY A 1 191 ? -9.109 5.506 -13.034 1.00 78.94 191 GLY A N 1
ATOM 1482 C CA . GLY A 1 191 ? -10.375 5.520 -13.771 1.00 78.94 191 GLY A CA 1
ATOM 1483 C C . GLY A 1 191 ? -10.265 4.905 -15.165 1.00 78.94 191 GLY A C 1
ATOM 1484 O O . GLY A 1 191 ? -11.198 4.247 -15.617 1.00 78.94 191 GLY A O 1
ATOM 1485 N N . ASN A 1 192 ? -9.115 5.092 -15.819 1.00 74.44 192 ASN A N 1
ATOM 1486 C CA . ASN A 1 192 ? -8.873 4.627 -17.187 1.00 74.44 192 ASN A CA 1
ATOM 1487 C C . ASN A 1 192 ? -7.676 3.659 -17.303 1.00 74.44 192 ASN A C 1
ATOM 1489 O O . ASN A 1 192 ? -7.338 3.254 -18.411 1.00 74.44 192 ASN A O 1
ATOM 1493 N N . GLU A 1 193 ? -7.014 3.331 -16.189 1.00 67.19 193 GLU A N 1
ATOM 1494 C CA . GLU A 1 193 ? -5.777 2.533 -16.115 1.00 67.19 193 GLU A CA 1
ATOM 1495 C C . GLU A 1 193 ? -4.644 3.018 -17.048 1.00 67.19 193 GLU A C 1
ATOM 1497 O O . GLU A 1 193 ? -3.911 2.220 -17.639 1.00 67.19 193 GLU A O 1
ATOM 1502 N N . VAL A 1 194 ? -4.461 4.337 -17.177 1.00 66.31 194 VAL A N 1
ATOM 1503 C CA . VAL A 1 194 ? -3.413 4.938 -18.027 1.00 66.31 194 VAL A CA 1
ATOM 1504 C C . VAL A 1 194 ? -2.271 5.483 -17.171 1.00 66.31 194 VAL A C 1
ATOM 1506 O O . VAL A 1 194 ? -2.518 6.223 -16.220 1.00 66.31 194 VAL A O 1
ATOM 1509 N N . ALA A 1 195 ? -1.025 5.156 -17.532 1.00 63.97 195 ALA A N 1
ATOM 1510 C CA . ALA A 1 195 ? 0.185 5.665 -16.884 1.00 63.97 195 ALA A CA 1
ATOM 1511 C C . ALA A 1 195 ? 0.943 6.670 -17.770 1.00 63.97 195 ALA A C 1
ATOM 1513 O O . ALA A 1 195 ? 1.216 6.400 -18.938 1.00 63.97 195 ALA A O 1
ATOM 1514 N N . TRP A 1 196 ? 1.350 7.795 -17.185 1.00 62.81 196 TRP A N 1
ATOM 1515 C CA . TRP A 1 196 ? 2.169 8.843 -17.794 1.00 62.81 196 TRP A CA 1
ATOM 1516 C C . TRP A 1 196 ? 3.510 8.957 -17.074 1.00 62.81 196 TRP A C 1
ATOM 1518 O O . TRP A 1 196 ? 3.570 8.844 -15.852 1.00 62.81 196 TRP A O 1
ATOM 1528 N N . ARG A 1 197 ? 4.586 9.237 -17.811 1.00 60.22 197 ARG A N 1
ATOM 1529 C CA . ARG A 1 197 ? 5.922 9.492 -17.255 1.00 60.22 197 ARG A CA 1
ATOM 1530 C C . ARG A 1 197 ? 6.230 10.984 -17.320 1.00 60.22 197 ARG A C 1
ATOM 1532 O O . ARG A 1 197 ? 6.075 11.585 -18.378 1.00 60.22 197 ARG A O 1
ATOM 1539 N N . SER A 1 198 ? 6.735 11.556 -16.231 1.00 48.97 198 SER A N 1
ATOM 1540 C CA . SER A 1 198 ? 7.302 12.908 -16.244 1.00 48.97 198 SER A CA 1
ATOM 1541 C C . SER A 1 198 ? 8.834 12.826 -16.237 1.00 48.97 198 SER A C 1
ATOM 1543 O O . SER A 1 198 ? 9.412 12.286 -15.293 1.00 48.97 198 SER A O 1
ATOM 1545 N N . GLY A 1 199 ? 9.494 13.310 -17.299 1.00 42.72 199 GLY A N 1
ATOM 1546 C CA . GLY A 1 199 ? 10.953 13.510 -17.339 1.00 42.72 199 GLY A CA 1
ATOM 1547 C C . GLY A 1 199 ? 11.680 12.965 -18.578 1.00 42.72 199 GLY A C 1
ATOM 1548 O O . GLY A 1 199 ? 11.912 11.761 -18.691 1.00 42.72 199 GLY A O 1
ATOM 1549 N N . GLY A 1 200 ? 12.094 13.894 -19.448 1.00 32.28 200 GLY A N 1
ATOM 1550 C CA . GLY A 1 200 ? 12.957 13.733 -20.625 1.00 32.28 200 GLY A CA 1
ATOM 1551 C C . GLY A 1 200 ? 12.692 14.889 -21.595 1.00 32.28 200 GLY A C 1
ATOM 1552 O O . GLY A 1 200 ? 11.545 15.097 -21.971 1.00 32.28 200 GLY A O 1
ATOM 1553 N N . ASN A 1 201 ? 13.709 15.682 -21.944 1.00 35.62 201 ASN A N 1
ATOM 1554 C CA . ASN A 1 201 ? 13.592 16.878 -22.789 1.00 35.62 201 ASN A CA 1
ATOM 1555 C C . ASN A 1 201 ? 13.380 16.492 -24.269 1.00 35.62 201 ASN A C 1
ATOM 1557 O O . ASN A 1 201 ? 14.208 16.787 -25.121 1.00 35.62 201 ASN A O 1
ATOM 1561 N N . THR A 1 202 ? 12.291 15.782 -24.551 1.00 30.27 202 THR A N 1
ATOM 1562 C CA . THR A 1 202 ? 11.788 15.480 -25.889 1.00 30.27 202 THR A CA 1
ATOM 1563 C C . THR A 1 202 ? 10.297 15.213 -25.749 1.00 30.27 202 THR A C 1
ATOM 1565 O O . THR A 1 202 ? 9.871 14.170 -25.257 1.00 30.27 202 THR A O 1
ATOM 1568 N N . GLN A 1 203 ? 9.488 16.177 -26.170 1.00 37.03 203 GLN A N 1
ATOM 1569 C CA . GLN A 1 203 ? 8.092 15.936 -26.494 1.00 37.03 203 GLN A CA 1
ATOM 1570 C C . GLN A 1 203 ? 8.085 15.231 -27.857 1.00 37.03 203 GLN A C 1
ATOM 1572 O O . GLN A 1 203 ? 7.849 15.856 -28.882 1.00 37.03 203 GLN A O 1
ATOM 1577 N N . GLU A 1 204 ? 8.435 13.943 -27.872 1.00 28.89 204 GLU A N 1
ATOM 1578 C CA . GLU A 1 204 ? 8.213 13.061 -29.019 1.00 28.89 204 GLU A CA 1
ATOM 1579 C C . GLU A 1 204 ? 7.392 11.832 -28.603 1.00 28.89 204 GLU A C 1
ATOM 1581 O O . GLU A 1 204 ? 7.541 11.316 -27.489 1.00 28.89 204 GLU A O 1
ATOM 1586 N N . PRO A 1 205 ? 6.478 11.382 -29.478 1.00 30.89 205 PRO A N 1
ATOM 1587 C CA . PRO A 1 205 ? 5.443 10.425 -29.142 1.00 30.89 205 PRO A CA 1
ATOM 1588 C C . PRO A 1 205 ? 6.003 9.000 -29.139 1.00 30.89 205 PRO A C 1
ATOM 1590 O O . PRO A 1 205 ? 6.098 8.338 -30.168 1.00 30.89 205 PRO A O 1
ATOM 1593 N N . GLY A 1 206 ? 6.293 8.477 -27.952 1.00 31.56 206 GLY A N 1
ATOM 1594 C CA . GLY A 1 206 ? 6.253 7.036 -27.715 1.00 31.56 206 GLY A CA 1
ATOM 1595 C C . GLY A 1 206 ? 4.795 6.596 -27.596 1.00 31.56 206 GLY A C 1
ATOM 1596 O O . GLY A 1 206 ? 4.217 6.645 -26.515 1.00 31.56 206 GLY A O 1
ATOM 1597 N N . LEU A 1 207 ? 4.190 6.246 -28.728 1.00 29.92 207 LEU A N 1
ATOM 1598 C CA . LEU A 1 207 ? 2.805 5.809 -28.886 1.00 29.92 207 LEU A CA 1
ATOM 1599 C C . LEU A 1 207 ? 2.441 4.646 -27.943 1.00 29.92 207 LEU A C 1
ATOM 1601 O O . LEU A 1 207 ? 2.731 3.498 -28.251 1.00 29.92 207 LEU A O 1
ATOM 1605 N N . TRP A 1 208 ? 1.715 4.933 -26.861 1.00 32.84 208 TRP A N 1
ATOM 1606 C CA . TRP A 1 208 ? 0.802 3.980 -26.219 1.00 32.84 208 TRP A CA 1
ATOM 1607 C C . TRP A 1 208 ? -0.465 4.722 -25.794 1.00 32.84 208 TRP A C 1
ATOM 1609 O O . TRP A 1 208 ? -0.634 5.123 -24.647 1.00 32.84 208 TRP A O 1
ATOM 1619 N N . THR A 1 209 ? -1.355 4.948 -26.756 1.00 27.88 209 THR A N 1
ATOM 1620 C CA . THR A 1 209 ? -2.714 5.441 -26.514 1.00 27.88 209 THR A CA 1
ATOM 1621 C C . THR A 1 209 ? -3.680 4.348 -26.951 1.00 27.88 209 THR A C 1
ATOM 1623 O O . THR A 1 209 ? -3.749 4.023 -28.132 1.00 27.88 209 THR A O 1
ATOM 1626 N N . LEU A 1 210 ? -4.451 3.789 -26.021 1.00 31.08 210 LEU A N 1
ATOM 1627 C CA . LEU A 1 210 ? -5.741 3.181 -26.347 1.00 31.08 210 LEU A CA 1
ATOM 1628 C C . LEU A 1 210 ? -6.832 4.082 -25.766 1.00 31.08 210 LEU A C 1
ATOM 1630 O O . LEU A 1 210 ? -7.464 3.763 -24.768 1.00 31.08 210 LEU A O 1
ATOM 1634 N N . CYS A 1 211 ? -7.030 5.235 -26.407 1.00 26.05 211 CYS A N 1
ATOM 1635 C CA . CYS A 1 211 ? -8.317 5.924 -26.389 1.00 26.05 211 CYS A CA 1
ATOM 1636 C C . CYS A 1 211 ? -9.013 5.625 -27.725 1.00 26.05 211 CYS A C 1
ATOM 1638 O O . CYS A 1 211 ? -8.394 5.847 -28.769 1.00 26.05 211 CYS A O 1
ATOM 1640 N N . PRO A 1 212 ? -10.276 5.162 -27.742 1.00 29.83 212 PRO A N 1
ATOM 1641 C CA . PRO A 1 212 ? -11.071 5.177 -28.961 1.00 29.83 212 PRO A CA 1
ATOM 1642 C C . PRO A 1 212 ? -11.474 6.630 -29.284 1.00 29.83 212 PRO A C 1
ATOM 1644 O O . PRO A 1 212 ? -11.676 7.433 -28.366 1.00 29.83 212 PRO A O 1
ATOM 1647 N N . PRO A 1 213 ? -11.600 7.005 -30.567 1.00 29.53 213 PRO A N 1
ATOM 1648 C CA . PRO A 1 213 ? -11.951 8.368 -30.941 1.00 29.53 213 PRO A CA 1
ATOM 1649 C C . PRO A 1 213 ? -13.416 8.662 -30.592 1.00 29.53 213 PRO A C 1
ATOM 1651 O O . PRO A 1 213 ? -14.323 7.920 -30.971 1.00 29.53 213 PRO A O 1
ATOM 1654 N N . LYS A 1 214 ? -13.669 9.785 -29.907 1.00 29.98 214 LYS A N 1
ATOM 1655 C CA . LYS A 1 214 ? -15.007 10.388 -29.865 1.00 29.98 214 LYS A CA 1
ATOM 1656 C C . LYS A 1 214 ? -15.300 10.987 -31.241 1.00 29.98 214 LYS A C 1
ATOM 1658 O O . LYS A 1 214 ? -14.765 12.036 -31.585 1.00 29.98 214 LYS A O 1
ATOM 1663 N N . HIS A 1 215 ? -16.172 10.342 -32.010 1.00 33.69 215 HIS A N 1
ATOM 1664 C CA . HIS A 1 215 ? -16.894 11.018 -33.082 1.00 33.69 215 HIS A CA 1
ATOM 1665 C C . HIS A 1 215 ? -17.908 11.977 -32.449 1.00 33.69 215 HIS A C 1
ATOM 1667 O O . HIS A 1 215 ? -18.902 11.542 -31.874 1.00 33.69 215 HIS A O 1
ATOM 1673 N N . SER A 1 216 ? -17.675 13.280 -32.573 1.00 33.22 216 SER A N 1
ATOM 1674 C CA . SER A 1 216 ? -18.745 14.274 -32.532 1.00 33.22 216 SER A CA 1
ATOM 1675 C C . SER A 1 216 ? -18.899 14.847 -33.934 1.00 33.22 216 SER A C 1
ATOM 1677 O O . SER A 1 216 ? -18.158 15.734 -34.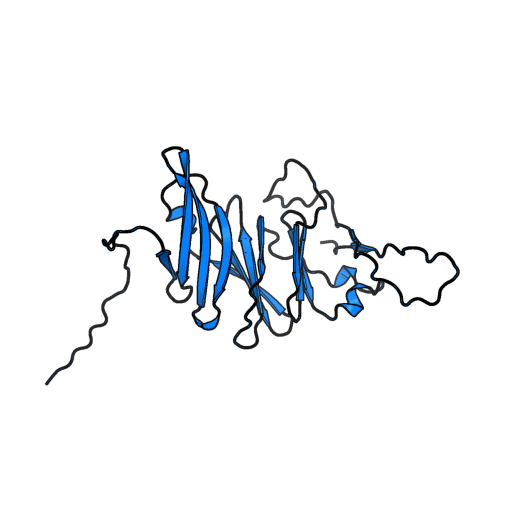350 1.00 33.22 216 SER A O 1
ATOM 1679 N N . THR A 1 217 ? -19.853 14.290 -34.673 1.00 37.84 217 THR A N 1
ATOM 1680 C CA . THR A 1 217 ? -20.527 14.954 -35.787 1.00 37.84 217 THR A CA 1
ATOM 1681 C C . THR A 1 217 ? -21.125 16.269 -35.294 1.00 37.84 217 THR A C 1
ATOM 1683 O O . THR A 1 217 ? -22.032 16.246 -34.463 1.00 37.84 217 THR A O 1
ATOM 1686 N N . LEU A 1 218 ? -20.659 17.398 -35.827 1.00 30.75 218 LEU A N 1
ATOM 1687 C CA . LEU A 1 218 ? -21.510 18.573 -35.997 1.00 30.75 218 LEU A CA 1
ATOM 1688 C C . LEU A 1 218 ? -21.843 18.689 -37.484 1.00 30.75 218 LEU A C 1
ATOM 1690 O O . LEU A 1 218 ? -20.995 18.990 -38.320 1.00 30.75 218 LEU A O 1
ATOM 1694 N N . SER A 1 219 ? -23.089 18.344 -37.777 1.00 34.62 219 SER A N 1
ATOM 1695 C CA . SER A 1 219 ? -23.835 18.715 -38.968 1.00 34.62 219 SER A CA 1
ATOM 1696 C C . SER A 1 219 ? -24.317 20.165 -38.875 1.00 34.62 219 SER A C 1
ATOM 1698 O O . SER A 1 219 ? -24.503 20.660 -37.764 1.00 34.62 219 SER A O 1
ATOM 1700 N N . SER A 1 220 ? -24.615 20.704 -40.066 1.00 36.50 220 SER A N 1
ATOM 1701 C CA . SER A 1 220 ? -25.193 22.007 -40.450 1.00 36.50 220 SER A CA 1
ATOM 1702 C C . SER A 1 220 ? -24.280 23.221 -40.340 1.00 36.50 220 SER A C 1
ATOM 1704 O O . SER A 1 220 ? -24.028 23.664 -39.201 1.00 36.50 220 SER A O 1
#